Protein AF-A0AA36DSG0-F1 (afdb_monomer)

Foldseek 3Di:
DDKDWDFFWWKFWWKWKDAPNDIDTDTDIDTDDDQVVRVVVVVVVCCVRGPDIDMDTPDIDTDQARTEIEDPVDDAPDKDWDKDWDWDQDPVPRDTDTFIHIYIYRANDDVRSVVSVVVCLQVVFFAAPDFDDFDAPDPPGQWTFQWQRGKDKDAAFKDWGFRQDFDQDPAQKKKKKAADPCCVVAAFWFFDADSVRHTDPIDHFHKGWDIDIDHNPDGDTDIIMMNGNGHMGIHHGPDGGIIIHMDGHDDDDDDDDPDDDDDPVD

Mean predicted aligned error: 15.41 Å

Nearest PDB structures (foldseek):
  3lqw-assembly1_A  TM=8.925E-01  e=1.183E-07  Entamoeba histolytica HM-1:IMSS
  1slh-assembly2_C-2  TM=8.520E-01  e=2.100E-07  Mycobacterium tuberculosis
  3tp1-assembly1_A  TM=8.881E-01  e=1.527E-06  Mason-Pfizer monkey virus
  4v6u-assembly1_Bl  TM=7.047E-01  e=4.212E-01  Pyrococcus furiosus DSM 3638
  2jxt-assembly1_A  TM=6.566E-01  e=2.633E-01  Methanothermobacter thermautotrophicus str. Delta H

Radius of gyration: 28.26 Å; Cα contacts (8 Å, |Δi|>4): 558; chains: 1; bounding box: 77×40×90 Å

InterPro domains:
  IPR008181 Deoxyuridine triphosphate nucleotidohydrolase [PTHR11241] (129-266)
  IPR027848 Protein of unknown function DUF4494 [PF14902] (9-129)
  IPR029054 dUTPase-like [PF00692] (131-188)
  IPR029054 dUTPase-like [PF00692] (210-266)
  IPR033704 dUTPase, trimeric [cd07557] (144-243)
  IPR036157 dUTPase-like superfamily [G3DSA:2.70.40.10] (112-266)
  IPR036157 dUTPase-like superfamily [SSF51283] (125-266)

Sequence (266 aa):
MEMKAINRTWFEVKAKYVNGDQKITEVLCIDTETFGDAENKALEHIASYVDGTETYIVSVSRASYSEFVRDEEKNGNNFYKVTITIVTIDEKTEKEKQSKTAFLVEADDFDDARKITAEYMKSSMLDCEEAFIPQKATKGAVAYDLKVPRLTLVKTGRNIIPLDIAIELPDGYEFKIEPRSGFSSKGFEGHRLDGYGEPYPATRFDADVLVGKVDSDYRGNVGVIVKNNDIPFYVVAGERIAQGTIYKSEDSLLVEVSELSETERG

Organism: Cylicocyclus nassatus (NCBI:txid53992)

Structure (mmCIF, N/CA/C/O backbone):
data_AF-A0AA36DSG0-F1
#
_entry.id   AF-A0AA36DSG0-F1
#
loop_
_atom_site.group_PDB
_atom_site.id
_atom_site.type_symbol
_atom_site.label_atom_id
_atom_site.label_alt_id
_atom_site.label_comp_id
_atom_site.label_asym_id
_atom_site.label_entity_id
_atom_site.label_seq_id
_atom_site.pdbx_PDB_ins_code
_atom_site.Cartn_x
_atom_site.Cartn_y
_atom_site.Cartn_z
_atom_site.occupancy
_atom_site.B_iso_or_equiv
_atom_site.auth_seq_id
_atom_site.auth_comp_id
_atom_site.auth_asym_id
_atom_site.auth_atom_id
_atom_site.pdbx_PDB_model_num
ATOM 1 N N . MET A 1 1 ? 12.723 -16.491 -11.973 1.00 49.25 1 MET A N 1
ATOM 2 C CA . MET A 1 1 ? 13.125 -15.665 -13.121 1.00 49.25 1 MET A CA 1
ATOM 3 C C . MET A 1 1 ? 13.718 -14.383 -12.570 1.00 49.25 1 MET A C 1
ATOM 5 O O . MET A 1 1 ? 12.988 -13.511 -12.113 1.00 49.25 1 MET A O 1
ATOM 9 N N . GLU A 1 2 ? 15.041 -14.337 -12.473 1.00 40.88 2 GLU A N 1
ATOM 10 C CA . GLU A 1 2 ? 15.773 -13.190 -11.935 1.00 40.88 2 GLU A CA 1
ATOM 11 C C . GLU A 1 2 ? 16.022 -12.199 -13.080 1.00 40.88 2 GLU A C 1
ATOM 13 O O . GLU A 1 2 ? 16.666 -12.532 -14.073 1.00 40.88 2 GLU A O 1
ATOM 18 N N . MET A 1 3 ? 15.440 -11.002 -12.987 1.00 56.12 3 MET A N 1
ATOM 19 C CA . MET A 1 3 ? 15.515 -9.983 -14.037 1.00 56.12 3 MET A CA 1
ATOM 20 C C . MET A 1 3 ? 16.352 -8.808 -13.550 1.00 56.12 3 MET A C 1
ATOM 22 O O . MET A 1 3 ? 16.154 -8.319 -12.438 1.00 56.12 3 MET A O 1
ATOM 26 N N . LYS A 1 4 ? 17.282 -8.328 -14.380 1.00 48.50 4 LYS A N 1
ATOM 27 C CA . LYS A 1 4 ? 18.221 -7.274 -13.984 1.00 48.50 4 LYS A CA 1
ATOM 28 C C . LYS A 1 4 ? 18.198 -6.102 -14.953 1.00 48.50 4 LYS A C 1
ATOM 30 O O . LYS A 1 4 ? 18.486 -6.268 -16.134 1.00 48.50 4 LYS A O 1
ATOM 35 N N . ALA A 1 5 ? 17.928 -4.916 -14.417 1.00 48.81 5 ALA A N 1
ATOM 36 C CA . ALA A 1 5 ? 18.105 -3.653 -15.115 1.00 48.81 5 ALA A CA 1
ATOM 37 C C . ALA A 1 5 ? 19.595 -3.301 -15.161 1.00 48.81 5 ALA A C 1
ATOM 39 O O . ALA A 1 5 ? 20.259 -3.265 -14.119 1.00 48.81 5 ALA A O 1
ATOM 40 N N . ILE A 1 6 ? 20.139 -3.025 -16.346 1.00 54.81 6 ILE A N 1
ATOM 41 C CA . ILE A 1 6 ? 21.506 -2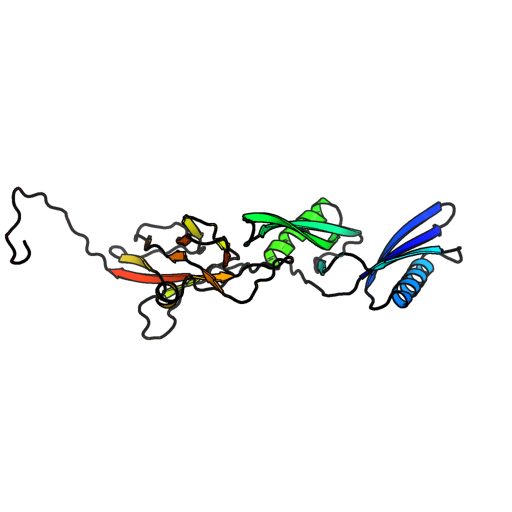.508 -16.464 1.00 54.81 6 ILE A CA 1
ATOM 42 C C . ILE A 1 6 ? 21.475 -1.137 -17.136 1.00 54.81 6 ILE A C 1
ATOM 44 O O . ILE A 1 6 ? 21.169 -1.024 -18.323 1.00 54.81 6 ILE A O 1
ATOM 48 N N . ASN A 1 7 ? 21.846 -0.103 -16.375 1.00 53.78 7 ASN A N 1
ATOM 49 C CA . ASN A 1 7 ? 22.041 1.249 -16.893 1.00 53.78 7 ASN A CA 1
ATOM 50 C C . ASN A 1 7 ? 23.273 1.276 -17.798 1.00 53.78 7 ASN A C 1
ATOM 52 O O . ASN A 1 7 ? 24.407 1.185 -17.328 1.00 53.78 7 ASN A O 1
ATOM 56 N N . ARG A 1 8 ? 23.037 1.384 -19.104 1.00 64.88 8 ARG A N 1
ATOM 57 C CA . ARG A 1 8 ? 24.056 1.353 -20.158 1.00 64.88 8 ARG A CA 1
ATOM 58 C C . ARG A 1 8 ? 23.746 2.403 -21.212 1.00 64.88 8 ARG A C 1
ATOM 60 O O . ARG A 1 8 ? 22.590 2.776 -21.408 1.00 64.88 8 ARG A O 1
ATOM 67 N N . THR A 1 9 ? 24.782 2.900 -21.882 1.00 67.81 9 THR A N 1
ATOM 68 C CA . THR A 1 9 ? 24.591 3.766 -23.046 1.00 67.81 9 THR A CA 1
ATOM 69 C C . THR A 1 9 ? 24.614 2.894 -24.286 1.00 67.81 9 THR A C 1
ATOM 71 O O . THR A 1 9 ? 25.588 2.209 -24.568 1.00 67.81 9 THR A O 1
ATOM 74 N N . TRP A 1 10 ? 23.519 2.927 -25.028 1.00 77.19 10 TRP A N 1
ATOM 75 C CA . TRP A 1 10 ? 23.359 2.095 -26.204 1.00 77.19 10 TRP A CA 1
ATOM 76 C C . TRP A 1 10 ? 23.336 2.936 -27.471 1.00 77.19 10 TRP A C 1
ATOM 78 O O . TRP A 1 10 ? 22.841 4.068 -27.489 1.00 77.19 10 TRP A O 1
ATOM 88 N N . PHE A 1 11 ? 23.853 2.357 -28.546 1.00 81.06 11 PHE A N 1
ATOM 89 C CA . PHE A 1 11 ? 23.851 2.931 -29.880 1.00 81.06 11 PHE A CA 1
ATOM 90 C C . PHE A 1 11 ? 23.188 1.964 -30.854 1.00 81.06 11 PHE A C 1
ATOM 92 O O . PHE A 1 11 ? 23.499 0.776 -30.878 1.00 81.06 11 PHE A O 1
ATOM 99 N N . GLU A 1 12 ? 22.279 2.491 -31.667 1.00 83.44 12 GLU A N 1
ATOM 100 C CA . GLU A 1 12 ? 21.726 1.797 -32.825 1.00 83.44 12 GLU A CA 1
ATOM 101 C C . GLU A 1 12 ? 22.627 2.124 -34.025 1.00 83.44 12 GLU A C 1
ATOM 103 O O . GLU A 1 12 ? 22.671 3.268 -34.495 1.00 83.44 12 GLU A O 1
ATOM 108 N N . VAL A 1 13 ? 23.376 1.127 -34.498 1.00 85.38 13 VAL A N 1
ATOM 109 C CA . VAL A 1 13 ? 24.259 1.232 -35.663 1.00 85.38 13 VAL A CA 1
ATOM 110 C C . VAL A 1 13 ? 23.608 0.520 -36.835 1.00 85.38 13 VAL A C 1
ATOM 112 O O . VAL A 1 13 ? 23.488 -0.703 -36.857 1.00 85.38 13 VAL A O 1
ATOM 115 N N . LYS A 1 14 ? 23.178 1.290 -37.832 1.00 88.06 14 LYS A N 1
ATOM 116 C CA . LYS A 1 14 ? 22.610 0.742 -39.060 1.00 88.06 14 LYS A CA 1
ATOM 117 C C . LYS A 1 14 ? 23.725 0.489 -40.058 1.00 88.06 14 LYS A C 1
ATOM 119 O O . LYS A 1 14 ? 24.336 1.443 -40.539 1.00 88.06 14 LYS A O 1
ATOM 124 N N . ALA A 1 15 ? 23.940 -0.767 -40.414 1.00 87.38 15 ALA A N 1
ATOM 125 C CA . ALA A 1 15 ? 24.957 -1.175 -41.368 1.00 87.38 15 ALA A CA 1
ATOM 126 C C . ALA A 1 15 ? 24.329 -1.794 -42.619 1.00 87.38 15 ALA A C 1
ATOM 128 O O . ALA A 1 15 ? 23.242 -2.380 -42.588 1.00 87.38 15 ALA A O 1
ATOM 129 N N . LYS A 1 16 ? 25.023 -1.639 -43.744 1.00 86.88 16 LYS A N 1
ATOM 130 C CA . LYS A 1 16 ? 24.738 -2.333 -44.995 1.00 86.88 16 LYS A CA 1
ATOM 131 C C . LYS A 1 16 ? 25.980 -3.077 -45.433 1.00 86.88 16 LYS A C 1
ATOM 133 O O . LYS A 1 16 ? 27.034 -2.465 -45.566 1.00 86.88 16 LYS A O 1
ATOM 138 N N . TYR A 1 17 ? 25.829 -4.363 -45.695 1.00 85.50 17 TYR A N 1
ATOM 139 C CA . TYR A 1 17 ? 26.907 -5.212 -46.179 1.00 85.50 17 TYR A CA 1
ATOM 140 C C . TYR A 1 17 ? 26.358 -6.243 -47.161 1.00 85.50 17 TYR A C 1
ATOM 142 O O . TYR A 1 17 ? 25.141 -6.414 -47.317 1.00 85.50 17 TYR A O 1
ATOM 150 N N . VAL A 1 18 ? 27.273 -6.897 -47.865 1.00 81.94 18 VAL A N 1
ATOM 151 C CA . VAL A 1 18 ? 26.956 -7.964 -48.810 1.00 81.94 18 VAL A CA 1
ATOM 152 C C . VAL A 1 18 ? 27.419 -9.277 -48.200 1.00 81.94 18 VAL A C 1
ATOM 154 O O . VAL A 1 18 ? 28.581 -9.399 -47.822 1.00 81.94 18 VAL A O 1
ATOM 157 N N . ASN A 1 19 ? 26.515 -10.247 -48.097 1.00 78.81 19 ASN A N 1
ATOM 158 C CA . ASN A 1 19 ? 26.852 -11.609 -47.699 1.00 78.81 19 ASN A CA 1
ATOM 159 C C . ASN A 1 19 ? 26.437 -12.557 -48.831 1.00 78.81 19 ASN A C 1
ATOM 161 O O . ASN A 1 19 ? 25.247 -12.712 -49.119 1.00 78.81 19 ASN A O 1
ATOM 165 N N . GLY A 1 20 ? 27.421 -13.110 -49.545 1.00 78.50 20 GLY A N 1
ATOM 166 C CA . GLY A 1 20 ? 27.188 -13.790 -50.823 1.00 78.50 20 GLY A CA 1
ATOM 167 C C . GLY A 1 20 ? 26.583 -12.841 -51.867 1.00 78.50 20 GLY A C 1
ATOM 168 O O . GLY A 1 20 ? 27.146 -11.788 -52.143 1.00 78.50 20 GLY A O 1
ATOM 169 N N . ASP A 1 21 ? 25.415 -13.189 -52.418 1.00 77.25 21 ASP A N 1
ATOM 170 C CA . ASP A 1 21 ? 24.689 -12.367 -53.406 1.00 77.25 21 ASP A CA 1
ATOM 171 C C . ASP A 1 21 ? 23.620 -11.446 -52.780 1.00 77.25 21 ASP A C 1
ATOM 173 O O . ASP A 1 21 ? 22.906 -10.726 -53.487 1.00 77.25 21 ASP A O 1
ATOM 177 N N . GLN A 1 22 ? 23.462 -11.463 -51.452 1.00 78.31 22 GLN A N 1
ATOM 178 C CA . GLN A 1 22 ? 22.399 -10.730 -50.763 1.00 78.31 22 GLN A CA 1
ATOM 179 C C . GLN A 1 22 ? 22.907 -9.419 -50.157 1.00 78.31 22 GLN A C 1
ATOM 181 O O . GLN A 1 22 ? 23.892 -9.387 -49.421 1.00 78.31 22 GLN A O 1
ATOM 186 N N . LYS A 1 23 ? 22.187 -8.323 -50.433 1.00 82.62 23 LYS A N 1
ATOM 187 C CA . LYS A 1 23 ? 22.379 -7.029 -49.762 1.00 82.62 23 LYS A CA 1
ATOM 188 C C . LYS A 1 23 ? 21.577 -7.014 -48.469 1.00 82.62 23 LYS A C 1
ATOM 190 O O . LYS A 1 23 ? 20.348 -6.972 -48.514 1.00 82.62 23 LYS A O 1
ATOM 195 N N . ILE A 1 24 ? 22.269 -7.000 -47.340 1.00 84.19 24 ILE A N 1
ATOM 196 C CA . ILE A 1 24 ? 21.654 -7.019 -46.015 1.00 84.19 24 ILE A CA 1
ATOM 197 C C . ILE A 1 24 ? 21.672 -5.601 -45.444 1.00 84.19 24 ILE A C 1
ATOM 199 O O . ILE A 1 24 ? 22.621 -4.840 -45.632 1.00 84.19 24 ILE A O 1
ATOM 203 N N . THR A 1 25 ? 20.572 -5.206 -44.803 1.00 84.56 25 THR A N 1
ATOM 204 C CA . THR A 1 25 ? 20.505 -3.998 -43.975 1.00 84.56 25 THR A CA 1
ATOM 205 C C . THR A 1 25 ? 20.149 -4.433 -42.570 1.00 84.56 25 THR A C 1
ATOM 207 O O . THR A 1 25 ? 19.056 -4.948 -42.354 1.00 84.56 25 THR A O 1
ATOM 210 N N . GLU A 1 26 ? 21.055 -4.194 -41.636 1.00 82.31 26 GLU A N 1
ATOM 211 C CA . GLU A 1 26 ? 20.935 -4.636 -40.252 1.00 82.31 26 GLU A CA 1
ATOM 212 C C . GLU A 1 26 ? 21.080 -3.443 -39.309 1.00 82.31 26 GLU A C 1
ATOM 214 O O . GLU A 1 26 ? 21.743 -2.453 -39.633 1.00 82.31 26 GLU A O 1
ATOM 219 N N . VAL A 1 27 ? 20.413 -3.512 -38.160 1.00 82.19 27 VAL A N 1
ATOM 220 C CA . VAL A 1 27 ? 20.559 -2.538 -37.078 1.00 82.19 27 VAL A CA 1
ATOM 221 C C . VAL A 1 27 ? 21.125 -3.275 -35.877 1.00 82.19 27 VAL A C 1
ATOM 223 O O . VAL A 1 27 ? 20.442 -4.097 -35.276 1.00 82.19 27 VAL A O 1
ATOM 226 N N . LEU A 1 28 ? 22.372 -2.966 -35.541 1.00 79.38 28 LEU A N 1
ATOM 227 C CA . LEU A 1 28 ? 23.076 -3.526 -34.398 1.00 79.38 28 LEU A CA 1
ATOM 228 C C . LEU A 1 28 ? 22.848 -2.626 -33.183 1.00 79.38 28 LEU A C 1
ATOM 230 O O . LEU A 1 28 ? 22.986 -1.405 -33.276 1.00 79.38 28 LEU A O 1
ATOM 234 N N . CYS A 1 29 ? 22.513 -3.226 -32.044 1.00 75.12 29 CYS A N 1
ATOM 235 C CA . CYS A 1 29 ? 22.437 -2.530 -30.761 1.00 75.12 29 CYS A CA 1
ATOM 236 C C . CYS A 1 29 ? 23.750 -2.750 -30.006 1.00 75.12 29 CYS A C 1
ATOM 238 O O . CYS A 1 29 ? 24.059 -3.872 -29.614 1.00 75.12 29 CYS A O 1
ATOM 240 N N . ILE A 1 30 ? 24.537 -1.688 -29.829 1.00 79.00 30 ILE A N 1
ATOM 241 C CA . ILE A 1 30 ? 25.889 -1.766 -29.266 1.00 79.00 30 ILE A CA 1
ATOM 242 C C . ILE A 1 30 ? 25.965 -0.959 -27.978 1.00 79.00 30 ILE A C 1
ATOM 244 O O . ILE A 1 30 ? 25.682 0.238 -27.964 1.00 79.00 30 ILE A O 1
ATOM 248 N N . ASP A 1 31 ? 26.389 -1.626 -26.909 1.00 78.06 31 ASP A N 1
ATOM 249 C CA . ASP A 1 31 ? 26.688 -1.009 -25.621 1.00 78.06 31 ASP A CA 1
ATOM 250 C C . ASP A 1 31 ? 28.098 -0.403 -25.627 1.00 78.06 31 ASP A C 1
ATOM 252 O O . ASP A 1 31 ? 29.117 -1.100 -25.774 1.00 78.06 31 ASP A O 1
ATOM 256 N N . THR A 1 32 ? 28.155 0.923 -25.530 1.00 77.25 32 THR A N 1
ATOM 257 C CA . THR A 1 32 ? 29.401 1.688 -25.472 1.00 77.25 32 THR A CA 1
ATOM 258 C C . THR A 1 32 ? 29.152 3.128 -25.021 1.00 77.25 32 THR A C 1
ATOM 260 O O . THR A 1 32 ? 28.021 3.599 -24.965 1.00 77.25 32 THR A O 1
ATOM 263 N N . GLU A 1 33 ? 30.214 3.869 -24.724 1.00 76.69 33 GLU A N 1
ATOM 264 C CA . GLU A 1 33 ? 30.114 5.249 -24.243 1.00 76.69 33 GLU A CA 1
ATOM 265 C C . GLU A 1 33 ? 30.147 6.288 -25.376 1.00 76.69 33 GLU A C 1
ATOM 267 O O . GLU A 1 33 ? 29.579 7.374 -25.234 1.00 76.69 33 GLU A O 1
ATOM 272 N N . THR A 1 34 ? 30.773 5.969 -26.517 1.00 80.06 34 THR A N 1
ATOM 273 C CA . THR A 1 34 ? 31.009 6.930 -27.606 1.00 80.06 34 THR A CA 1
ATOM 274 C C . THR A 1 34 ? 30.537 6.433 -28.976 1.00 80.06 34 THR A C 1
ATOM 276 O O . THR A 1 34 ? 30.514 5.236 -29.258 1.00 80.06 34 THR A O 1
ATOM 279 N N . PHE A 1 35 ? 30.198 7.376 -29.864 1.00 79.50 35 PHE A N 1
ATOM 280 C CA . PHE A 1 35 ? 29.798 7.083 -31.247 1.00 79.50 35 PHE A CA 1
ATOM 281 C C . PHE A 1 35 ? 30.901 6.369 -32.044 1.00 79.50 35 PHE A C 1
ATOM 283 O O . PHE A 1 35 ? 30.597 5.463 -32.813 1.00 79.50 35 PHE A O 1
ATOM 290 N N . GLY A 1 36 ? 32.168 6.757 -31.850 1.00 83.31 36 GLY A N 1
ATOM 291 C CA . GLY A 1 36 ? 33.299 6.155 -32.564 1.00 83.31 36 GLY A CA 1
ATOM 292 C C . GLY A 1 36 ? 33.535 4.702 -32.154 1.00 83.31 36 GLY A C 1
ATOM 293 O O . GLY A 1 36 ? 33.746 3.843 -33.004 1.00 83.31 36 GLY A O 1
ATOM 294 N N . ASP A 1 37 ? 33.409 4.400 -30.860 1.00 85.62 37 ASP A N 1
ATOM 295 C CA . ASP A 1 37 ? 33.509 3.021 -30.376 1.00 85.62 37 ASP A CA 1
ATOM 296 C C . ASP A 1 37 ? 32.336 2.162 -30.862 1.00 85.62 37 ASP A C 1
ATOM 298 O O . ASP A 1 37 ? 32.510 0.971 -31.113 1.00 85.62 37 ASP A O 1
ATOM 302 N N . ALA A 1 38 ? 31.145 2.754 -31.010 1.00 83.75 38 ALA A N 1
ATOM 303 C CA . ALA A 1 38 ? 29.971 2.050 -31.523 1.00 83.75 38 ALA A CA 1
ATOM 304 C C . ALA A 1 38 ? 30.192 1.631 -32.978 1.00 83.75 38 ALA A C 1
ATOM 306 O O . ALA A 1 38 ? 29.912 0.494 -33.350 1.00 83.75 38 ALA A O 1
ATOM 307 N N . GLU A 1 39 ? 30.733 2.543 -33.784 1.00 85.38 39 GLU A N 1
ATOM 308 C CA . GLU A 1 39 ? 31.058 2.293 -35.184 1.00 85.38 39 GLU A CA 1
ATOM 309 C C . GLU A 1 39 ? 32.120 1.196 -35.334 1.00 85.38 39 GLU A C 1
ATOM 311 O O . GLU A 1 39 ? 31.906 0.229 -36.065 1.00 85.38 39 GLU A O 1
ATOM 316 N N . ASN A 1 40 ? 33.221 1.293 -34.582 1.00 84.94 40 ASN A N 1
ATOM 317 C CA . ASN A 1 40 ? 34.304 0.310 -34.630 1.00 84.94 40 ASN A CA 1
ATOM 318 C C . ASN A 1 40 ? 33.831 -1.087 -34.211 1.00 84.94 40 ASN A C 1
ATOM 320 O O . ASN A 1 40 ? 34.061 -2.055 -34.933 1.00 84.94 40 ASN A O 1
ATOM 324 N N . LYS A 1 41 ? 33.099 -1.194 -33.094 1.00 85.62 41 LYS A N 1
ATOM 325 C CA . LYS A 1 41 ? 32.545 -2.477 -32.634 1.00 85.62 41 LYS A CA 1
ATOM 326 C C . LYS A 1 41 ? 31.555 -3.074 -33.635 1.00 85.62 41 LYS A C 1
ATOM 328 O O . LYS A 1 41 ? 31.515 -4.291 -33.787 1.00 85.62 41 LYS A O 1
ATOM 333 N N . ALA A 1 42 ? 30.762 -2.246 -34.322 1.00 84.69 42 ALA A N 1
ATOM 334 C CA . ALA A 1 42 ? 29.845 -2.723 -35.357 1.00 84.69 42 ALA A CA 1
ATOM 335 C C . ALA A 1 42 ? 30.608 -3.345 -36.528 1.00 84.69 42 ALA A C 1
ATOM 337 O O . ALA A 1 42 ? 30.255 -4.426 -36.993 1.00 84.69 42 ALA A O 1
ATOM 338 N N . LEU A 1 43 ? 31.665 -2.670 -36.983 1.00 84.50 43 LEU A N 1
ATOM 339 C CA . LEU A 1 43 ? 32.512 -3.149 -38.069 1.00 84.50 43 LEU A CA 1
ATOM 340 C C . LEU A 1 43 ? 33.236 -4.444 -37.690 1.00 84.50 43 LEU A C 1
ATOM 342 O O . LEU A 1 43 ? 33.222 -5.386 -38.476 1.00 84.50 43 LEU A O 1
ATOM 346 N N . GLU A 1 44 ? 33.807 -4.523 -36.484 1.00 85.19 44 GLU A N 1
ATOM 347 C CA . GLU A 1 44 ? 34.444 -5.742 -35.966 1.00 85.19 44 GLU A CA 1
ATOM 348 C C . GLU A 1 44 ? 33.455 -6.911 -35.876 1.00 85.19 44 GLU A C 1
ATOM 350 O O . GLU A 1 44 ? 33.778 -8.033 -36.268 1.00 85.19 44 GLU A O 1
ATOM 355 N N . HIS A 1 45 ? 32.235 -6.649 -35.401 1.00 84.75 45 HIS A N 1
ATOM 356 C CA . HIS A 1 45 ? 31.196 -7.666 -35.300 1.00 84.75 45 HIS A CA 1
ATOM 357 C C . HIS A 1 45 ? 30.794 -8.198 -36.680 1.00 84.75 45 HIS A C 1
ATOM 359 O O . HIS A 1 45 ? 30.796 -9.410 -36.874 1.00 84.75 45 HIS A O 1
ATOM 365 N N . ILE A 1 46 ? 30.531 -7.324 -37.656 1.00 83.75 46 ILE A N 1
ATOM 366 C CA . ILE A 1 46 ? 30.175 -7.734 -39.027 1.00 83.75 46 ILE A CA 1
ATOM 367 C C . ILE A 1 46 ? 31.335 -8.489 -39.687 1.00 83.75 46 ILE A C 1
ATOM 369 O O . ILE A 1 46 ? 31.126 -9.537 -40.294 1.00 83.75 46 ILE A O 1
ATOM 373 N N . ALA A 1 47 ? 32.572 -8.018 -39.506 1.00 82.75 47 ALA A N 1
ATOM 374 C CA . ALA A 1 47 ? 33.765 -8.673 -40.041 1.00 82.75 47 ALA A CA 1
ATOM 375 C C . ALA A 1 47 ? 33.979 -10.095 -39.490 1.00 82.75 47 ALA A C 1
ATOM 377 O O . ALA A 1 47 ? 34.669 -10.891 -40.119 1.00 82.75 47 ALA A O 1
ATOM 378 N N . SER A 1 48 ? 33.385 -10.442 -38.341 1.00 82.31 48 SER A N 1
ATOM 379 C CA . SER A 1 48 ? 33.507 -11.787 -37.762 1.00 82.31 48 SER A CA 1
ATOM 380 C C . SER A 1 48 ? 32.735 -12.873 -38.522 1.00 82.31 48 SER A C 1
ATOM 382 O O . SER A 1 48 ? 33.061 -14.052 -38.386 1.00 82.31 48 SER A O 1
ATOM 384 N N . TYR A 1 49 ? 31.731 -12.498 -39.321 1.00 80.31 49 TYR A N 1
ATOM 385 C CA . TYR A 1 49 ? 30.906 -13.438 -40.092 1.00 80.31 49 TYR A CA 1
ATOM 386 C C . TYR A 1 49 ? 30.717 -13.037 -41.562 1.00 80.31 49 TYR A C 1
ATOM 388 O O . TYR A 1 49 ? 30.036 -13.744 -42.308 1.00 80.31 49 TYR A O 1
ATOM 396 N N . VAL A 1 50 ? 31.324 -11.928 -41.995 1.00 79.75 50 VAL A N 1
ATOM 397 C CA . VAL A 1 50 ? 31.337 -11.468 -43.386 1.00 79.75 50 VAL A CA 1
ATOM 398 C C . VAL A 1 50 ? 32.783 -11.295 -43.849 1.00 79.75 50 VAL A C 1
ATOM 400 O O . VAL A 1 50 ? 33.454 -10.327 -43.494 1.00 79.75 50 VAL A O 1
ATOM 403 N N . ASP A 1 51 ? 33.262 -12.221 -44.679 1.00 71.69 51 ASP A N 1
ATOM 404 C CA . ASP A 1 51 ? 34.615 -12.162 -45.235 1.00 71.69 51 ASP A CA 1
ATOM 405 C C . ASP A 1 51 ? 34.714 -11.122 -46.363 1.00 71.69 51 ASP A C 1
ATOM 407 O O . ASP A 1 51 ? 34.154 -11.293 -47.447 1.00 71.69 51 ASP A O 1
ATOM 411 N N . GLY A 1 52 ? 35.493 -10.062 -46.131 1.00 62.19 52 GLY A N 1
ATOM 412 C CA . GLY A 1 52 ? 36.086 -9.248 -47.198 1.00 62.19 52 GLY A CA 1
ATOM 413 C C . GLY A 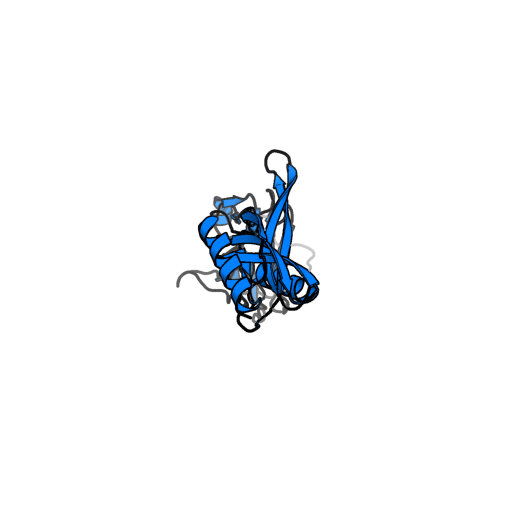1 52 ? 35.123 -8.465 -48.102 1.00 62.19 52 GLY A C 1
ATOM 414 O O . GLY A 1 52 ? 35.507 -8.142 -49.227 1.00 62.19 52 GLY A O 1
ATOM 415 N N . THR A 1 53 ? 33.903 -8.144 -47.656 1.00 63.66 53 THR A N 1
ATOM 416 C CA . THR A 1 53 ? 32.938 -7.352 -48.441 1.00 63.66 53 THR A CA 1
ATOM 417 C C . THR A 1 53 ? 32.841 -5.900 -47.978 1.00 63.66 53 THR A C 1
ATOM 419 O O . THR A 1 53 ? 33.161 -5.551 -46.840 1.00 63.66 53 THR A O 1
ATOM 422 N N . GLU A 1 54 ? 32.408 -5.022 -48.888 1.00 70.31 54 GLU A N 1
ATOM 423 C CA . GLU A 1 54 ? 32.211 -3.606 -48.590 1.00 70.31 54 GLU A CA 1
ATOM 424 C C . GLU A 1 54 ? 31.077 -3.436 -47.567 1.00 70.31 54 GLU A C 1
ATOM 426 O O . GLU A 1 54 ? 29.889 -3.567 -47.879 1.00 70.31 54 GLU A O 1
ATOM 431 N N . THR A 1 55 ? 31.464 -3.157 -46.324 1.00 78.69 55 THR A N 1
ATOM 432 C CA . THR A 1 55 ? 30.550 -2.813 -45.236 1.00 78.69 55 THR A CA 1
ATOM 433 C C . THR A 1 55 ? 30.481 -1.302 -45.104 1.00 78.69 55 THR A C 1
ATOM 435 O O . THR A 1 55 ? 31.499 -0.623 -44.987 1.00 78.69 55 THR A O 1
ATOM 438 N N . TYR A 1 56 ? 29.263 -0.773 -45.098 1.00 82.81 56 TYR A N 1
ATOM 439 C CA . TYR A 1 56 ? 29.001 0.650 -44.958 1.00 82.81 56 TYR A CA 1
ATOM 440 C C . TYR A 1 56 ? 28.121 0.903 -43.746 1.00 82.81 56 TYR A C 1
ATOM 442 O O . TYR A 1 56 ? 26.998 0.395 -43.654 1.00 82.81 56 TYR A O 1
ATOM 450 N N . ILE A 1 57 ? 28.599 1.756 -42.848 1.00 84.31 57 ILE A N 1
ATOM 451 C CA . ILE A 1 57 ? 27.785 2.292 -41.766 1.00 84.31 57 ILE A CA 1
ATOM 452 C C . ILE A 1 57 ? 26.911 3.403 -42.345 1.00 84.31 57 ILE A C 1
ATOM 454 O O . ILE A 1 57 ? 27.389 4.390 -42.898 1.00 84.31 57 ILE A O 1
ATOM 458 N N . VAL A 1 58 ? 25.598 3.206 -42.275 1.00 86.81 58 VAL A N 1
ATOM 459 C CA . VAL A 1 58 ? 24.593 4.134 -42.809 1.00 86.81 58 VAL A CA 1
ATOM 460 C C . VAL A 1 58 ? 24.276 5.220 -41.792 1.00 86.81 58 VAL A C 1
ATOM 462 O O . VAL A 1 58 ? 24.079 6.376 -42.157 1.00 86.81 58 VAL A O 1
ATOM 465 N N . SER A 1 59 ? 24.175 4.842 -40.521 1.00 84.62 59 SER A N 1
ATOM 466 C CA . SER A 1 59 ? 23.902 5.778 -39.438 1.00 84.62 59 SER A CA 1
ATOM 467 C C . SER A 1 59 ? 24.304 5.188 -38.099 1.00 84.62 59 SER A C 1
ATOM 469 O O . SER A 1 59 ? 24.068 4.007 -37.849 1.00 84.62 59 SER A O 1
ATOM 471 N N . VAL A 1 60 ? 24.803 6.049 -37.218 1.00 85.38 60 VAL A N 1
ATOM 472 C CA . VAL A 1 60 ? 24.968 5.765 -35.794 1.00 85.38 60 VAL A CA 1
ATOM 473 C C . VAL A 1 60 ? 24.084 6.742 -35.034 1.00 85.38 60 VAL A C 1
ATOM 475 O O . VAL A 1 60 ? 24.231 7.957 -35.170 1.00 85.38 60 VAL A O 1
ATOM 478 N N . SER A 1 61 ? 23.155 6.225 -34.241 1.00 81.50 61 SER A N 1
ATOM 479 C CA . SER A 1 61 ? 22.299 7.040 -33.380 1.00 81.50 61 SER A CA 1
ATOM 480 C C . SER A 1 61 ? 22.352 6.533 -31.954 1.00 81.50 61 SER A C 1
ATOM 482 O O . SER A 1 61 ? 22.362 5.326 -31.722 1.00 81.50 61 SER A O 1
ATOM 484 N N . ARG A 1 62 ? 22.344 7.454 -30.986 1.00 79.00 62 ARG A N 1
ATOM 485 C CA . ARG A 1 62 ? 22.144 7.075 -29.588 1.00 79.00 62 ARG A CA 1
ATOM 486 C C . ARG A 1 62 ? 20.759 6.455 -29.460 1.00 79.00 62 ARG A C 1
ATOM 488 O O . ARG A 1 62 ? 19.771 7.048 -29.897 1.00 79.00 62 ARG A O 1
ATOM 495 N N . ALA A 1 63 ? 20.710 5.260 -28.902 1.00 75.88 63 ALA A N 1
ATOM 496 C CA . ALA A 1 63 ? 19.469 4.551 -28.717 1.00 75.88 63 ALA A CA 1
ATOM 497 C C . ALA A 1 63 ? 18.562 5.298 -27.734 1.00 75.88 63 ALA A C 1
ATOM 499 O O . ALA A 1 63 ? 19.024 5.948 -26.795 1.00 75.88 63 ALA A O 1
ATOM 500 N N . SER A 1 64 ? 17.253 5.213 -27.963 1.00 67.94 64 SER A N 1
ATOM 501 C CA . SER A 1 64 ? 16.259 5.921 -27.152 1.00 67.94 64 SER A CA 1
ATOM 502 C C . SER A 1 64 ? 15.741 5.100 -25.968 1.00 67.94 64 SER A C 1
ATOM 504 O O . SER A 1 64 ? 14.744 5.498 -25.369 1.00 67.94 64 SER A O 1
ATOM 506 N N . TYR A 1 65 ? 16.321 3.927 -25.707 1.00 75.06 65 TYR A N 1
ATOM 507 C CA . TYR A 1 65 ? 15.939 3.072 -24.589 1.00 75.06 65 TYR A CA 1
ATOM 508 C C . TYR A 1 65 ? 16.845 3.326 -23.382 1.00 75.06 65 TYR A C 1
ATOM 510 O O . TYR A 1 65 ? 18.057 3.477 -23.530 1.00 75.06 65 TYR A O 1
ATOM 518 N N . SER A 1 66 ? 16.231 3.434 -22.203 1.00 57.59 66 SER A N 1
ATOM 519 C CA . SER A 1 66 ? 16.907 3.781 -20.947 1.00 57.59 66 SER A CA 1
ATOM 520 C C . SER A 1 66 ? 17.522 2.568 -20.256 1.00 57.59 66 SER A C 1
ATOM 522 O O . SER A 1 66 ? 18.528 2.706 -19.568 1.00 57.59 66 SER A O 1
ATOM 524 N N . GLU A 1 67 ? 16.941 1.386 -20.464 1.00 67.31 67 GLU A N 1
ATOM 525 C CA . GLU A 1 67 ? 17.305 0.161 -19.757 1.00 67.31 67 GLU A CA 1
ATOM 526 C C . GLU A 1 67 ? 17.264 -1.055 -20.684 1.00 67.31 67 GLU A C 1
ATOM 528 O O . GLU A 1 67 ? 16.471 -1.127 -21.631 1.00 67.31 67 GLU A O 1
ATOM 533 N N . PHE A 1 68 ? 18.139 -2.012 -20.379 1.00 74.88 68 PHE A N 1
ATOM 534 C CA . PHE A 1 68 ? 18.178 -3.329 -20.995 1.00 74.88 68 PHE A CA 1
ATOM 535 C C . PHE A 1 68 ? 17.592 -4.362 -20.033 1.00 74.88 68 PHE A C 1
ATOM 537 O O . PHE A 1 68 ? 18.015 -4.436 -18.878 1.00 74.88 68 PHE A O 1
ATOM 544 N N . VAL A 1 69 ? 16.628 -5.135 -20.528 1.00 74.25 69 VAL A N 1
ATOM 545 C CA . VAL A 1 69 ? 15.883 -6.153 -19.792 1.00 74.25 69 VAL A CA 1
ATOM 546 C C . VAL A 1 69 ? 16.165 -7.504 -20.435 1.00 74.25 69 VAL A C 1
ATOM 548 O O . VAL A 1 69 ? 15.912 -7.696 -21.624 1.00 74.25 69 VAL A O 1
ATOM 551 N N . ARG A 1 70 ? 16.658 -8.447 -19.636 1.00 76.25 70 ARG A N 1
ATOM 552 C CA . ARG A 1 70 ? 16.851 -9.837 -20.050 1.00 76.25 70 ARG A CA 1
ATOM 553 C C . ARG A 1 70 ? 16.415 -10.795 -18.953 1.00 76.25 70 ARG A C 1
ATOM 555 O O . ARG A 1 70 ? 16.414 -10.436 -17.773 1.00 76.25 70 ARG A O 1
ATOM 562 N N . ASP A 1 71 ? 16.098 -12.007 -19.368 1.00 72.75 71 ASP A N 1
ATOM 563 C CA . ASP A 1 71 ? 15.968 -13.169 -18.498 1.00 72.75 71 ASP A CA 1
ATOM 564 C C . ASP A 1 71 ? 17.342 -13.851 -18.402 1.00 72.75 71 ASP A C 1
ATOM 566 O O . ASP A 1 71 ? 17.903 -14.217 -19.428 1.00 72.75 71 ASP A O 1
ATOM 570 N N . GLU A 1 72 ? 17.930 -13.995 -17.210 1.00 67.56 72 GLU A N 1
ATOM 571 C CA . GLU A 1 72 ? 19.258 -14.625 -17.082 1.00 67.56 72 GLU A CA 1
ATOM 572 C C . GLU A 1 72 ? 19.246 -16.142 -17.327 1.00 67.56 72 GLU A C 1
ATOM 574 O O . GLU A 1 72 ? 20.300 -16.737 -17.556 1.00 67.56 72 GLU A O 1
ATOM 579 N N . GLU A 1 73 ? 18.070 -16.773 -17.301 1.00 63.56 73 GLU A N 1
ATOM 580 C CA . GLU A 1 73 ? 17.913 -18.213 -17.526 1.00 63.56 73 GLU A CA 1
ATOM 581 C C . GLU A 1 73 ? 17.706 -18.561 -19.010 1.00 63.56 73 GLU A C 1
ATOM 583 O O . GLU A 1 73 ? 17.766 -19.736 -19.388 1.00 63.56 73 GLU A O 1
ATOM 588 N N . LYS A 1 74 ? 17.501 -17.552 -19.866 1.00 63.47 74 LYS A N 1
ATOM 589 C CA . LYS A 1 74 ? 17.304 -17.708 -21.309 1.00 63.47 74 LYS A CA 1
ATOM 590 C C . LYS A 1 74 ? 18.359 -16.928 -22.091 1.00 63.47 74 LYS A C 1
ATOM 592 O O . LYS A 1 74 ? 18.681 -15.799 -21.756 1.00 63.47 74 LYS A O 1
ATOM 597 N N . ASN A 1 75 ? 18.847 -17.517 -23.180 1.00 60.03 75 ASN A N 1
ATOM 598 C CA . ASN A 1 75 ? 19.653 -16.804 -24.173 1.00 60.03 75 ASN A CA 1
ATOM 599 C C . ASN A 1 75 ? 18.777 -16.553 -25.399 1.00 60.03 75 ASN A C 1
ATOM 601 O O . ASN A 1 75 ? 18.598 -17.458 -26.219 1.00 60.03 75 ASN A O 1
ATOM 605 N N . GLY A 1 76 ? 18.224 -15.348 -25.497 1.00 60.75 76 GLY A N 1
ATOM 606 C CA . GLY A 1 76 ? 17.468 -14.912 -26.662 1.00 60.75 76 GLY A CA 1
ATOM 607 C C . GLY A 1 76 ? 18.413 -14.296 -27.691 1.00 60.75 76 GLY A C 1
ATOM 608 O O . GLY A 1 76 ? 19.284 -13.499 -27.364 1.00 60.75 76 GLY A O 1
ATOM 609 N N . ASN A 1 77 ? 18.249 -14.628 -28.971 1.00 66.19 77 ASN A N 1
ATOM 610 C CA . ASN A 1 77 ? 19.074 -14.014 -30.024 1.00 66.19 77 ASN A CA 1
ATOM 611 C C . ASN A 1 77 ? 18.475 -12.708 -30.571 1.00 66.19 77 ASN A C 1
ATOM 613 O O . ASN A 1 77 ? 19.132 -12.018 -31.352 1.00 66.19 77 ASN A O 1
ATOM 617 N N . ASN A 1 78 ? 17.237 -12.372 -30.193 1.00 75.50 78 ASN A N 1
ATOM 618 C CA . ASN A 1 78 ? 16.521 -11.217 -30.721 1.00 75.50 78 ASN A CA 1
ATOM 619 C C . ASN A 1 78 ? 16.332 -10.141 -29.649 1.00 75.50 78 ASN A C 1
ATOM 621 O O . ASN A 1 78 ? 16.034 -10.417 -28.487 1.00 75.50 78 ASN A O 1
ATOM 625 N N . PHE A 1 79 ? 16.443 -8.886 -30.081 1.00 80.38 79 PHE A N 1
ATOM 626 C CA . PHE A 1 79 ? 16.231 -7.718 -29.238 1.00 80.38 79 PHE A CA 1
ATOM 627 C C . PHE A 1 79 ? 15.020 -6.932 -29.728 1.00 80.38 79 PHE A C 1
ATOM 629 O O . PHE A 1 79 ? 14.947 -6.517 -30.887 1.00 80.38 79 PHE A O 1
ATOM 636 N N . TYR A 1 80 ? 14.076 -6.690 -28.827 1.00 80.12 80 TYR A N 1
ATOM 637 C CA . TYR A 1 80 ? 12.844 -5.973 -29.105 1.00 80.12 80 TYR A CA 1
ATOM 638 C C . TYR A 1 80 ? 12.860 -4.620 -28.413 1.00 80.12 80 TYR A C 1
ATOM 640 O O . TYR A 1 80 ? 13.035 -4.513 -27.201 1.00 80.12 80 TYR A O 1
ATOM 648 N N . LYS A 1 81 ? 12.614 -3.565 -29.189 1.00 81.25 81 LYS A N 1
ATOM 649 C CA . LYS A 1 81 ? 12.338 -2.243 -28.635 1.00 81.25 81 LYS A CA 1
ATOM 650 C C . LYS A 1 81 ? 10.889 -2.190 -28.173 1.00 81.25 81 LYS A C 1
ATOM 652 O O . LYS A 1 81 ? 9.976 -2.066 -28.991 1.00 81.25 81 LYS A O 1
ATOM 657 N N . VAL A 1 82 ? 10.676 -2.233 -26.867 1.00 75.38 82 VAL A N 1
ATOM 658 C CA . VAL A 1 82 ? 9.342 -2.151 -26.272 1.00 75.38 82 VAL A CA 1
ATOM 659 C C . VAL A 1 82 ? 9.128 -0.742 -25.743 1.00 75.38 82 VAL A C 1
ATOM 661 O O . VAL A 1 82 ? 9.878 -0.264 -24.902 1.00 75.38 82 VAL A O 1
ATOM 664 N N . THR A 1 83 ? 8.119 -0.041 -26.261 1.00 73.44 83 THR A N 1
ATOM 665 C CA . THR A 1 83 ? 7.763 1.302 -25.779 1.00 73.44 83 THR A CA 1
ATOM 666 C C . THR A 1 83 ? 6.543 1.213 -24.881 1.00 73.44 83 THR A C 1
ATOM 668 O O . THR A 1 83 ? 5.457 0.866 -25.343 1.00 73.44 83 THR A O 1
ATOM 671 N N . ILE A 1 84 ? 6.712 1.576 -23.616 1.00 70.06 84 ILE A N 1
ATOM 672 C CA . ILE A 1 84 ? 5.627 1.688 -22.650 1.00 70.06 84 ILE A CA 1
ATOM 673 C C . ILE A 1 84 ? 5.187 3.147 -22.600 1.00 70.06 84 ILE A C 1
ATOM 675 O O . ILE A 1 84 ? 6.004 4.063 -22.504 1.00 70.06 84 ILE A O 1
ATOM 679 N N . THR A 1 85 ? 3.879 3.370 -22.693 1.00 61.19 85 THR A N 1
ATOM 680 C CA . THR A 1 85 ? 3.284 4.687 -22.452 1.00 61.19 85 THR A CA 1
ATOM 681 C C . THR A 1 85 ? 2.691 4.685 -21.054 1.00 61.19 85 THR A C 1
ATOM 683 O O . THR A 1 85 ? 1.718 3.981 -20.798 1.00 61.19 85 THR A O 1
ATOM 686 N N . ILE A 1 86 ? 3.280 5.468 -20.160 1.00 59.06 86 ILE A N 1
ATOM 687 C CA . ILE A 1 86 ? 2.766 5.694 -18.815 1.00 59.06 86 ILE A CA 1
ATOM 688 C C . ILE A 1 86 ? 1.864 6.921 -18.882 1.00 59.06 86 ILE A C 1
ATOM 690 O O . ILE A 1 86 ? 2.271 7.996 -19.328 1.00 59.06 86 ILE A O 1
ATOM 694 N N . VAL A 1 87 ? 0.616 6.753 -18.461 1.00 61.44 87 VAL A N 1
ATOM 695 C CA . VAL A 1 87 ? -0.350 7.848 -18.375 1.00 61.44 87 VAL A CA 1
ATOM 696 C C . VAL A 1 87 ? -0.359 8.339 -16.934 1.00 61.44 87 VAL A C 1
ATOM 698 O O . VAL A 1 87 ? -0.771 7.627 -16.023 1.00 61.44 87 VAL A O 1
ATOM 701 N N . THR A 1 88 ? 0.134 9.553 -16.732 1.00 51.72 88 THR A N 1
ATOM 702 C CA . THR A 1 88 ? 0.117 10.267 -15.450 1.00 51.72 88 THR A CA 1
ATOM 703 C C . THR A 1 88 ? -0.884 11.415 -15.531 1.00 51.72 88 THR A C 1
ATOM 705 O O . THR A 1 88 ? -1.259 11.822 -16.626 1.00 51.72 88 THR A O 1
ATOM 708 N N . ILE A 1 89 ? -1.344 11.948 -14.403 1.00 58.84 89 ILE A N 1
ATOM 709 C CA . ILE A 1 89 ? -2.182 13.155 -14.384 1.00 58.84 89 ILE A CA 1
ATOM 710 C C . ILE A 1 89 ? -1.287 14.325 -13.968 1.00 58.84 89 ILE A C 1
ATOM 712 O O . ILE A 1 89 ? -0.566 14.242 -12.973 1.00 58.84 89 ILE A O 1
ATOM 716 N N . ASP A 1 90 ? -1.284 15.393 -14.761 1.00 56.56 90 ASP A N 1
ATOM 717 C CA . ASP A 1 90 ? -0.513 16.603 -14.487 1.00 56.56 90 ASP A CA 1
ATOM 718 C C . ASP A 1 90 ? -1.174 17.414 -13.362 1.00 56.56 90 ASP A C 1
ATOM 720 O O . ASP A 1 90 ? -2.300 17.886 -13.498 1.00 56.56 90 ASP A O 1
ATOM 724 N N . GLU A 1 91 ? -0.462 17.592 -12.248 1.00 46.34 91 GLU A N 1
ATOM 725 C CA . GLU A 1 91 ? -0.988 18.207 -11.016 1.00 46.34 91 GLU A CA 1
ATOM 726 C C . GLU A 1 91 ? -1.423 19.667 -11.162 1.00 46.34 91 GLU A C 1
ATOM 728 O O . GLU A 1 91 ? -2.197 20.157 -10.347 1.00 46.34 91 GLU A O 1
ATOM 733 N N . LYS A 1 92 ? -0.918 20.395 -12.165 1.00 58.81 92 LYS A N 1
ATOM 734 C CA . LYS A 1 92 ? -1.285 21.805 -12.368 1.00 58.81 92 LYS A CA 1
ATOM 735 C C . LYS A 1 92 ? -2.473 21.967 -13.299 1.00 58.81 92 LYS A C 1
ATOM 737 O O . LYS A 1 92 ? -3.118 23.011 -13.279 1.00 58.81 92 LYS A O 1
ATOM 742 N N . THR A 1 93 ? -2.698 20.991 -14.171 1.00 61.06 93 THR A N 1
ATOM 743 C CA . THR A 1 93 ? -3.647 21.124 -15.279 1.00 61.06 93 THR A CA 1
ATOM 744 C C . THR A 1 93 ? -4.757 20.083 -15.261 1.00 61.06 93 THR A C 1
ATOM 746 O O . THR A 1 93 ? -5.656 20.188 -16.091 1.00 61.06 93 THR A O 1
ATOM 749 N N . GLU A 1 94 ? -4.696 19.101 -14.353 1.00 56.62 94 GLU A N 1
ATOM 750 C CA . GLU A 1 94 ? -5.613 17.953 -14.238 1.00 56.62 94 GLU A CA 1
ATOM 751 C C . GLU A 1 94 ? -5.754 17.144 -15.541 1.00 56.62 94 GLU A C 1
ATOM 753 O O . GLU A 1 94 ? -6.654 16.320 -15.699 1.00 56.62 94 GLU A O 1
ATOM 758 N N . LYS A 1 95 ? -4.851 17.365 -16.501 1.00 57.22 95 LYS A N 1
ATOM 759 C CA . LYS A 1 95 ? -4.851 16.700 -17.801 1.00 57.22 95 LYS A CA 1
ATOM 760 C C . LYS A 1 95 ? -3.961 15.474 -17.767 1.00 57.22 95 LYS A C 1
ATOM 762 O O . LYS A 1 95 ? -2.918 15.454 -17.114 1.00 57.22 95 LYS A O 1
ATOM 767 N N . GLU A 1 96 ? -4.348 14.469 -18.541 1.00 63.75 96 GLU A N 1
ATOM 768 C CA . GLU A 1 96 ? -3.510 13.305 -18.789 1.00 63.75 96 GLU A CA 1
ATOM 769 C C . GLU A 1 96 ? -2.204 13.728 -19.470 1.00 63.75 96 GLU A C 1
ATOM 771 O O . GLU A 1 96 ? -2.186 14.318 -20.553 1.00 63.75 96 GLU A O 1
ATOM 776 N N . LYS A 1 97 ? -1.094 13.402 -18.821 1.00 59.72 97 LYS A N 1
ATOM 777 C CA . LYS A 1 97 ? 0.259 13.529 -19.328 1.00 59.72 97 LYS A CA 1
ATOM 778 C C . LYS A 1 97 ? 0.799 12.139 -19.618 1.00 59.72 97 LYS A C 1
ATOM 780 O O . LYS A 1 97 ? 1.038 11.338 -18.718 1.00 59.72 97 LYS A O 1
ATOM 785 N N . GLN A 1 98 ? 1.021 11.874 -20.896 1.00 63.34 98 GLN A N 1
ATOM 786 C CA . GLN A 1 98 ? 1.635 10.635 -21.349 1.00 63.34 98 GLN A CA 1
ATOM 787 C C . GLN A 1 98 ? 3.155 10.804 -21.384 1.00 63.34 98 GLN A C 1
ATOM 789 O O . GLN A 1 98 ? 3.667 11.645 -22.126 1.00 63.34 98 GLN A O 1
ATOM 794 N N . SER A 1 99 ? 3.878 10.008 -20.602 1.00 61.44 99 SER A N 1
ATOM 795 C CA . SER A 1 99 ? 5.319 9.812 -20.767 1.00 61.44 99 SER A CA 1
ATOM 796 C C . SER A 1 99 ? 5.561 8.489 -21.482 1.00 61.44 99 SER A C 1
ATOM 798 O O . SER A 1 99 ? 4.897 7.490 -21.216 1.00 61.44 99 SER A O 1
ATOM 800 N N . LYS A 1 100 ? 6.490 8.483 -22.436 1.00 64.75 100 LYS A N 1
ATOM 801 C CA . LYS A 1 100 ? 6.880 7.276 -23.165 1.00 64.75 100 LYS A CA 1
ATOM 802 C C . LYS A 1 100 ? 8.288 6.896 -22.754 1.00 64.75 100 LYS A C 1
ATOM 804 O O . LYS A 1 100 ? 9.186 7.726 -22.873 1.00 64.75 100 LYS A O 1
ATOM 809 N N . THR A 1 101 ? 8.457 5.647 -22.355 1.00 65.75 101 THR A N 1
ATOM 810 C CA . THR A 1 101 ? 9.748 5.065 -21.992 1.00 65.75 101 THR A CA 1
ATOM 811 C C . THR A 1 101 ? 9.964 3.837 -22.858 1.00 65.75 101 THR A C 1
ATOM 813 O O . THR A 1 101 ? 9.041 3.048 -23.064 1.00 65.75 101 THR A O 1
ATOM 816 N N . ALA A 1 102 ? 11.157 3.707 -23.432 1.00 73.69 102 ALA A N 1
ATOM 817 C CA . ALA A 1 102 ? 11.513 2.567 -24.263 1.00 73.69 102 ALA A CA 1
ATOM 818 C C . ALA A 1 102 ? 12.518 1.676 -23.530 1.00 73.69 102 ALA A C 1
ATOM 820 O O . ALA A 1 102 ? 13.465 2.171 -22.925 1.00 73.69 102 ALA A O 1
ATOM 821 N N . PHE A 1 103 ? 12.318 0.371 -23.646 1.00 76.81 103 PHE A N 1
ATOM 822 C CA . PHE A 1 103 ? 13.170 -0.678 -23.104 1.00 76.81 103 PHE A CA 1
ATOM 823 C C . PHE A 1 103 ? 13.718 -1.509 -24.259 1.00 76.81 103 PHE A C 1
ATOM 825 O O . PHE A 1 103 ? 13.025 -1.711 -25.265 1.00 76.81 103 PHE A O 1
ATOM 832 N N . LEU A 1 104 ? 14.954 -1.982 -24.116 1.00 83.31 104 LEU A N 1
ATOM 833 C CA . LEU A 1 104 ? 15.496 -3.025 -24.978 1.00 83.31 104 LEU A CA 1
ATOM 834 C C . LEU A 1 104 ? 15.315 -4.362 -24.268 1.00 83.31 104 LEU A C 1
ATOM 836 O O . LEU A 1 104 ? 15.852 -4.546 -23.181 1.00 83.31 104 LEU A O 1
ATOM 840 N N . VAL A 1 105 ? 14.545 -5.264 -24.865 1.00 82.56 105 VAL A N 1
ATOM 841 C CA . VAL A 1 105 ? 14.165 -6.539 -24.250 1.00 82.56 105 VAL A CA 1
ATOM 842 C C . VAL A 1 105 ? 14.732 -7.680 -25.077 1.00 82.56 105 VAL A C 1
ATOM 844 O O . VAL A 1 105 ? 14.427 -7.781 -26.265 1.00 82.56 105 VAL A O 1
ATOM 847 N N . GLU A 1 106 ? 15.563 -8.516 -24.466 1.00 82.81 106 GLU A N 1
ATOM 848 C CA . GLU A 1 106 ? 16.021 -9.773 -25.065 1.00 82.81 106 GLU A CA 1
ATOM 849 C C . GLU A 1 106 ? 14.898 -10.814 -24.959 1.00 82.81 106 GLU A C 1
ATOM 851 O O . GLU A 1 106 ? 14.406 -11.075 -23.861 1.00 82.81 106 GLU A O 1
ATOM 856 N N . ALA A 1 107 ? 14.445 -11.358 -26.091 1.00 83.38 107 ALA A N 1
ATOM 857 C CA . ALA A 1 107 ? 13.354 -12.334 -26.135 1.00 83.38 107 ALA A CA 1
ATOM 858 C C . ALA A 1 107 ? 13.427 -13.206 -27.394 1.00 83.38 107 ALA A C 1
ATOM 860 O O . ALA A 1 107 ? 14.089 -12.843 -28.366 1.00 83.38 107 ALA A O 1
ATOM 861 N N . ASP A 1 108 ? 12.708 -14.327 -27.413 1.00 82.62 108 ASP A N 1
ATOM 862 C CA . ASP A 1 108 ? 12.661 -15.196 -28.598 1.00 82.62 108 ASP A CA 1
ATOM 863 C C . ASP A 1 108 ? 11.728 -14.646 -29.690 1.00 82.62 108 ASP A C 1
ATOM 865 O O . ASP A 1 108 ? 12.064 -14.660 -30.879 1.00 82.62 108 ASP A O 1
ATOM 869 N N . ASP A 1 109 ? 10.568 -14.122 -29.282 1.00 81.62 109 ASP A N 1
ATOM 870 C CA . ASP A 1 109 ? 9.536 -13.568 -30.157 1.00 81.62 109 ASP A CA 1
ATOM 871 C C . ASP A 1 109 ? 8.805 -12.358 -29.530 1.00 81.62 109 ASP A C 1
ATOM 873 O O . ASP A 1 109 ? 9.114 -11.904 -28.426 1.00 81.62 109 ASP A O 1
ATOM 877 N N . PHE A 1 110 ? 7.828 -11.792 -30.252 1.00 76.69 110 PHE A N 1
ATOM 878 C CA . PHE A 1 110 ? 7.067 -10.624 -29.789 1.00 76.69 110 PHE A CA 1
ATOM 879 C C . PHE A 1 110 ? 6.201 -10.892 -28.550 1.00 76.69 110 PHE A C 1
ATOM 881 O O . PHE A 1 110 ? 5.981 -9.968 -27.761 1.00 76.69 110 PHE A O 1
ATOM 888 N N . ASP A 1 111 ? 5.666 -12.103 -28.397 1.00 75.38 111 ASP A N 1
ATOM 889 C CA . ASP A 1 111 ? 4.804 -12.451 -27.268 1.00 75.38 111 ASP A CA 1
ATOM 890 C C . ASP A 1 111 ? 5.649 -12.703 -26.015 1.00 75.38 111 ASP A C 1
ATOM 892 O O . ASP A 1 111 ? 5.298 -12.229 -24.931 1.00 75.38 111 ASP A O 1
ATOM 896 N N . ASP A 1 112 ? 6.813 -13.334 -26.176 1.00 77.19 112 ASP A N 1
ATOM 897 C CA . ASP A 1 112 ? 7.817 -13.479 -25.125 1.00 77.19 112 ASP A CA 1
ATOM 898 C C . ASP A 1 112 ? 8.360 -12.105 -24.700 1.00 77.19 112 ASP A C 1
ATOM 900 O O . ASP A 1 112 ? 8.357 -11.792 -23.513 1.00 77.19 112 ASP A O 1
ATOM 904 N N . ALA A 1 113 ? 8.662 -11.201 -25.643 1.00 77.88 113 ALA A N 1
ATOM 905 C CA . ALA A 1 113 ? 9.076 -9.830 -25.325 1.00 77.88 113 ALA A CA 1
ATOM 906 C C . ALA A 1 113 ? 8.024 -9.079 -24.492 1.00 77.88 113 ALA A C 1
ATOM 908 O O . ALA A 1 113 ? 8.361 -8.373 -23.538 1.00 77.88 113 ALA A O 1
ATOM 909 N N . ARG A 1 114 ? 6.731 -9.241 -24.810 1.00 76.00 114 ARG A N 1
ATOM 910 C CA . ARG A 1 114 ? 5.635 -8.667 -24.010 1.00 76.00 114 ARG A CA 1
ATOM 911 C C . ARG A 1 114 ? 5.568 -9.279 -22.619 1.00 76.00 114 ARG A C 1
ATOM 913 O O . ARG A 1 114 ? 5.375 -8.537 -21.657 1.00 76.00 114 ARG A O 1
ATOM 920 N N . LYS A 1 115 ? 5.705 -10.601 -22.513 1.00 75.31 115 LYS A N 1
ATOM 921 C CA . LYS A 1 115 ? 5.656 -11.323 -21.240 1.00 75.31 115 LYS A CA 1
ATOM 922 C C . LYS A 1 115 ? 6.815 -10.917 -20.330 1.00 75.31 115 LYS A C 1
ATOM 924 O O . LYS A 1 115 ? 6.559 -10.496 -19.208 1.00 75.31 115 LYS A O 1
ATOM 929 N N . ILE A 1 116 ? 8.041 -10.948 -20.849 1.00 74.38 116 ILE A N 1
ATOM 930 C CA . ILE A 1 116 ? 9.270 -10.527 -20.166 1.00 74.38 116 ILE A CA 1
ATOM 931 C C . ILE A 1 116 ? 9.140 -9.074 -19.713 1.00 74.38 116 ILE A C 1
ATOM 933 O O . ILE A 1 116 ? 9.390 -8.769 -18.554 1.00 74.38 116 ILE A O 1
ATOM 937 N N . THR A 1 117 ? 8.655 -8.175 -20.575 1.00 75.12 117 THR A N 1
ATOM 938 C CA . THR A 1 117 ? 8.412 -6.780 -20.173 1.00 75.12 117 THR A CA 1
ATOM 939 C C . THR A 1 117 ? 7.382 -6.688 -19.047 1.00 75.12 117 THR A C 1
ATOM 941 O O . THR A 1 117 ? 7.574 -5.936 -18.101 1.00 75.12 117 THR A O 1
ATOM 944 N N . ALA A 1 118 ? 6.275 -7.430 -19.123 1.00 69.88 118 ALA A N 1
ATOM 945 C CA . AL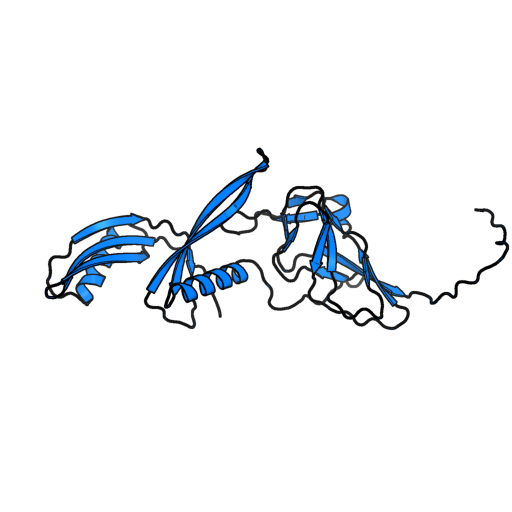A A 1 118 ? 5.233 -7.394 -18.101 1.00 69.88 118 ALA A CA 1
ATOM 946 C C . ALA A 1 118 ? 5.697 -7.981 -16.758 1.00 69.88 118 ALA A C 1
ATOM 948 O O . ALA A 1 118 ? 5.278 -7.491 -15.714 1.00 69.88 118 ALA A O 1
ATOM 949 N N . GLU A 1 119 ? 6.533 -9.019 -16.774 1.00 68.81 119 GLU A N 1
ATOM 950 C CA . GLU A 1 119 ? 7.153 -9.602 -15.579 1.00 68.81 119 GLU A CA 1
ATOM 951 C C . GLU A 1 119 ? 8.220 -8.674 -15.002 1.00 68.81 119 GLU A C 1
ATOM 953 O O . GLU A 1 119 ? 8.173 -8.392 -13.809 1.00 68.81 119 GLU A O 1
ATOM 958 N N . TYR A 1 120 ? 9.068 -8.086 -15.850 1.00 72.06 120 TYR A N 1
ATOM 959 C CA . TYR A 1 120 ? 10.027 -7.061 -15.450 1.00 72.06 120 TYR A CA 1
ATOM 960 C C . TYR A 1 120 ? 9.329 -5.884 -14.783 1.00 72.06 120 TYR A C 1
ATOM 962 O O . TYR A 1 120 ? 9.726 -5.489 -13.701 1.00 72.06 120 TYR A O 1
ATOM 970 N N . MET A 1 121 ? 8.245 -5.375 -15.372 1.00 69.56 121 MET A N 1
ATOM 971 C CA . MET A 1 121 ? 7.462 -4.284 -14.789 1.00 69.56 121 MET A CA 1
ATOM 972 C C . MET A 1 121 ? 6.790 -4.666 -13.467 1.00 69.56 121 MET A C 1
ATOM 974 O O . MET A 1 121 ? 6.446 -3.773 -12.709 1.00 69.56 121 MET A O 1
ATOM 978 N N . LYS A 1 122 ? 6.577 -5.956 -13.175 1.00 61.38 122 LYS A N 1
ATOM 979 C CA . LYS A 1 122 ? 6.113 -6.409 -11.853 1.00 61.38 122 LYS A CA 1
ATOM 980 C C . LYS A 1 122 ? 7.272 -6.510 -10.862 1.00 61.38 122 LYS A C 1
ATOM 982 O O . LYS A 1 122 ? 7.131 -6.093 -9.722 1.00 61.38 122 LYS A O 1
ATOM 987 N N . SER A 1 123 ? 8.421 -7.034 -11.290 1.00 56.66 123 SER A N 1
ATOM 988 C CA . SER A 1 123 ? 9.584 -7.250 -10.420 1.00 56.66 123 SER A CA 1
ATOM 989 C C . SER A 1 123 ? 10.382 -5.976 -10.136 1.00 56.66 123 SER A C 1
ATOM 991 O O . SER A 1 123 ? 10.887 -5.803 -9.032 1.00 56.66 123 SER A O 1
ATOM 993 N N . SER A 1 124 ? 10.500 -5.072 -11.113 1.00 56.38 124 SER A N 1
ATOM 994 C CA . SER A 1 124 ? 11.110 -3.748 -10.937 1.00 56.38 124 SER A CA 1
ATOM 995 C C . SER A 1 124 ? 10.221 -2.843 -10.085 1.00 56.38 124 SER A C 1
ATOM 997 O O . SER A 1 124 ? 10.711 -1.950 -9.402 1.00 56.38 124 SER A O 1
ATOM 999 N N . MET A 1 125 ? 8.919 -3.138 -10.036 1.00 50.31 125 MET A N 1
ATOM 1000 C CA . MET A 1 125 ? 7.944 -2.462 -9.192 1.00 50.31 125 MET A CA 1
ATOM 1001 C C . MET A 1 125 ? 7.617 -3.256 -7.922 1.00 50.31 125 MET A C 1
ATOM 1003 O O . MET A 1 125 ? 6.467 -3.613 -7.706 1.00 50.31 125 MET A O 1
ATOM 1007 N N . LEU A 1 126 ? 8.596 -3.441 -7.029 1.00 49.72 126 LEU A N 1
ATOM 1008 C CA . LEU A 1 126 ? 8.333 -3.600 -5.586 1.00 49.72 126 LEU A CA 1
ATOM 1009 C C . LEU A 1 126 ? 7.230 -4.623 -5.219 1.00 49.72 126 LEU A C 1
ATOM 1011 O O . LEU A 1 126 ? 6.379 -4.327 -4.381 1.00 49.72 126 LEU A O 1
ATOM 1015 N N . ASP A 1 127 ? 7.237 -5.817 -5.805 1.00 45.66 127 ASP A N 1
ATOM 1016 C CA . ASP A 1 127 ? 6.412 -6.932 -5.334 1.00 45.66 127 ASP A CA 1
ATOM 1017 C C . ASP A 1 127 ? 7.258 -7.819 -4.411 1.00 45.66 127 ASP A C 1
ATOM 1019 O O . ASP A 1 127 ? 8.300 -8.339 -4.809 1.00 45.66 127 ASP A O 1
ATOM 1023 N N . CYS A 1 128 ? 6.834 -7.988 -3.154 1.00 45.38 128 CYS A N 1
ATOM 1024 C CA . CYS A 1 128 ? 7.343 -9.074 -2.323 1.00 45.38 128 CYS A CA 1
ATOM 1025 C C . CYS A 1 128 ? 6.524 -10.324 -2.663 1.00 45.38 128 CYS A C 1
ATOM 1027 O O . CYS A 1 128 ? 5.295 -10.278 -2.621 1.00 45.38 128 CYS A O 1
ATOM 1029 N N . GLU A 1 129 ? 7.181 -11.438 -3.001 1.00 49.34 129 GLU A N 1
ATOM 1030 C CA . GLU A 1 129 ? 6.483 -12.705 -3.283 1.00 49.34 129 GLU A CA 1
ATOM 1031 C C . GLU A 1 129 ? 5.711 -13.238 -2.058 1.00 49.34 129 GLU A C 1
ATOM 1033 O O . GLU A 1 129 ? 4.832 -14.089 -2.202 1.00 49.34 129 GLU A O 1
ATOM 1038 N N . GLU A 1 130 ? 5.984 -12.707 -0.860 1.00 65.81 130 GLU A N 1
ATOM 1039 C CA . GLU A 1 130 ? 5.391 -13.145 0.399 1.00 65.81 130 GLU A CA 1
ATOM 1040 C C . GLU A 1 130 ? 4.644 -12.021 1.132 1.00 65.81 130 GLU A C 1
ATOM 1042 O O . GLU A 1 130 ? 5.057 -10.860 1.173 1.00 65.81 130 GLU A O 1
ATOM 1047 N N . ALA A 1 131 ? 3.534 -12.391 1.774 1.00 80.06 131 ALA A N 1
ATOM 1048 C CA . ALA A 1 131 ? 2.801 -11.500 2.659 1.00 80.06 131 ALA A CA 1
ATOM 1049 C C . ALA A 1 131 ? 3.599 -11.194 3.937 1.00 80.06 131 ALA A C 1
ATOM 1051 O O . ALA A 1 131 ? 4.322 -12.034 4.476 1.00 80.06 131 ALA A O 1
ATOM 1052 N N . PHE A 1 132 ? 3.418 -9.994 4.487 1.00 86.44 132 PHE A N 1
ATOM 1053 C CA . PHE A 1 132 ? 4.100 -9.600 5.716 1.00 86.44 132 PHE A CA 1
ATOM 1054 C C . PHE A 1 132 ? 3.321 -10.050 6.953 1.00 86.44 132 PHE A C 1
ATOM 1056 O O . PHE A 1 132 ? 2.235 -9.539 7.233 1.00 86.44 132 PHE A O 1
ATOM 1063 N N . ILE A 1 133 ? 3.916 -10.937 7.756 1.00 88.25 133 ILE A N 1
ATOM 1064 C CA . ILE A 1 133 ? 3.376 -11.286 9.077 1.00 88.25 133 ILE A CA 1
ATOM 1065 C C . ILE A 1 133 ? 3.318 -10.012 9.946 1.00 88.25 133 ILE A C 1
ATOM 1067 O O . ILE A 1 133 ? 4.358 -9.367 10.132 1.00 88.25 133 ILE A O 1
ATOM 1071 N N . PRO A 1 134 ? 2.149 -9.640 10.510 1.00 93.25 134 PRO A N 1
ATOM 1072 C CA . PRO A 1 134 ? 2.030 -8.468 11.373 1.00 93.25 134 PRO A CA 1
ATOM 1073 C C . PRO A 1 134 ? 2.939 -8.555 12.603 1.00 93.25 134 PRO A C 1
ATOM 1075 O O . PRO A 1 134 ? 2.986 -9.570 13.299 1.00 93.25 134 PRO A O 1
ATOM 1078 N N . GLN A 1 135 ? 3.650 -7.468 12.906 1.00 90.81 135 GLN A N 1
ATOM 1079 C CA . GLN A 1 135 ? 4.621 -7.422 14.003 1.00 90.81 135 GLN A CA 1
ATOM 1080 C C . GLN A 1 135 ? 4.457 -6.172 14.857 1.00 90.81 135 GLN A C 1
ATOM 1082 O O . GLN A 1 135 ? 4.133 -5.090 14.373 1.00 90.81 135 GLN A O 1
ATOM 1087 N N . LYS A 1 136 ? 4.736 -6.311 16.151 1.00 90.44 136 LYS A N 1
ATOM 1088 C CA . LYS A 1 136 ? 4.799 -5.185 17.083 1.00 90.44 136 LYS A CA 1
ATOM 1089 C C . LYS A 1 136 ? 6.123 -4.448 16.914 1.00 90.44 136 LYS A C 1
ATOM 1091 O O . LYS A 1 136 ? 7.182 -5.063 16.983 1.00 90.44 136 LYS A O 1
ATOM 1096 N N . ALA A 1 137 ? 6.067 -3.125 16.770 1.00 87.19 137 ALA A N 1
ATOM 1097 C CA . ALA A 1 137 ? 7.267 -2.303 16.602 1.00 87.19 137 ALA A CA 1
ATOM 1098 C C . ALA A 1 137 ? 8.194 -2.317 17.833 1.00 87.19 137 ALA A C 1
ATOM 1100 O O . ALA A 1 137 ? 9.405 -2.153 17.710 1.00 87.19 137 ALA A O 1
ATOM 1101 N N . THR A 1 138 ? 7.631 -2.483 19.032 1.00 88.00 138 THR A N 1
ATOM 1102 C CA . THR A 1 138 ? 8.383 -2.552 20.292 1.00 88.00 138 THR A CA 1
ATOM 1103 C C . THR A 1 138 ? 7.736 -3.553 21.245 1.00 88.00 138 THR A C 1
ATOM 1105 O O . THR A 1 138 ? 6.566 -3.903 21.093 1.00 88.00 138 THR A O 1
ATOM 1108 N N . LYS A 1 139 ? 8.467 -3.967 22.289 1.00 86.94 139 LYS A N 1
ATOM 1109 C CA . LYS A 1 139 ? 7.952 -4.886 23.321 1.00 86.94 139 LYS A CA 1
ATOM 1110 C C . LYS A 1 139 ? 6.693 -4.360 24.029 1.00 86.94 139 LYS A C 1
ATOM 1112 O O . LYS A 1 139 ? 5.854 -5.154 24.434 1.00 86.94 139 LYS A O 1
ATOM 1117 N N . GLY A 1 140 ? 6.573 -3.040 24.185 1.00 89.06 140 GLY A N 1
ATOM 1118 C CA . GLY A 1 140 ? 5.427 -2.394 24.833 1.00 89.06 140 GLY A CA 1
ATOM 1119 C C . GLY A 1 140 ? 4.282 -2.037 23.884 1.00 89.06 140 GLY A C 1
ATOM 1120 O O . GLY A 1 140 ? 3.268 -1.520 24.344 1.00 89.06 140 GLY A O 1
ATOM 1121 N N . ALA A 1 141 ? 4.424 -2.269 22.576 1.00 91.25 141 ALA A N 1
ATOM 1122 C CA . ALA A 1 141 ? 3.378 -1.930 21.622 1.00 91.25 141 ALA A CA 1
ATOM 1123 C C . ALA A 1 141 ? 2.150 -2.838 21.802 1.00 91.25 141 ALA A C 1
ATOM 1125 O O . ALA A 1 141 ? 2.254 -4.056 21.990 1.00 91.25 141 ALA A O 1
ATOM 1126 N N . VAL A 1 142 ? 0.966 -2.234 21.730 1.00 92.62 142 VAL A N 1
ATOM 1127 C CA . VAL A 1 142 ? -0.312 -2.954 21.815 1.00 92.62 142 VAL A CA 1
ATOM 1128 C C . VAL A 1 142 ? -0.775 -3.440 20.443 1.00 92.62 142 VAL A C 1
ATOM 1130 O O . VAL A 1 142 ? -1.279 -4.556 20.347 1.00 92.62 142 VAL A O 1
ATOM 1133 N N . ALA A 1 143 ? -0.506 -2.655 19.399 1.00 95.81 143 ALA A N 1
ATOM 1134 C CA . ALA A 1 143 ? -0.918 -2.918 18.029 1.00 95.81 143 ALA A CA 1
ATOM 1135 C C . ALA A 1 143 ? 0.209 -3.535 17.182 1.00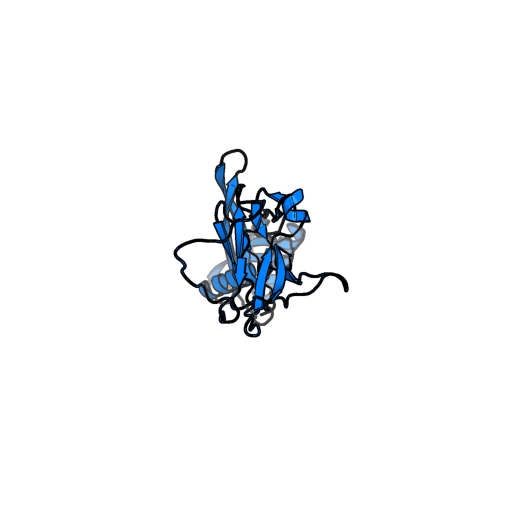 95.81 143 ALA A C 1
ATOM 1137 O O . ALA A 1 143 ? 1.398 -3.296 17.417 1.00 95.81 143 ALA A O 1
ATOM 1138 N N . TYR A 1 144 ? -0.189 -4.321 16.187 1.00 96.50 144 TYR A N 1
ATOM 1139 C CA . TYR A 1 144 ? 0.662 -4.918 15.166 1.00 96.50 144 TYR A CA 1
ATOM 1140 C C . TYR A 1 144 ? 0.681 -4.016 13.933 1.00 96.50 144 TYR A C 1
ATOM 1142 O O . TYR A 1 144 ? -0.377 -3.630 13.442 1.00 96.50 144 TYR A O 1
ATOM 1150 N N . ASP A 1 145 ? 1.865 -3.687 13.423 1.00 96.38 145 ASP A N 1
ATOM 1151 C CA . ASP A 1 145 ? 2.012 -2.924 12.186 1.00 96.38 145 ASP A CA 1
ATOM 1152 C C . ASP A 1 145 ? 1.560 -3.776 10.985 1.00 96.38 145 ASP A C 1
ATOM 1154 O O . ASP A 1 145 ? 1.968 -4.932 10.844 1.00 96.38 145 ASP A O 1
ATOM 1158 N N . LEU A 1 146 ? 0.744 -3.184 10.109 1.00 96.31 146 LEU A N 1
ATOM 1159 C CA . LEU A 1 146 ? 0.216 -3.806 8.893 1.00 96.31 146 LEU A CA 1
ATOM 1160 C C . LEU A 1 146 ? 0.903 -3.210 7.668 1.00 96.31 146 LEU A C 1
ATOM 1162 O O . LEU A 1 146 ? 0.936 -1.985 7.508 1.00 96.31 146 LEU A O 1
ATOM 1166 N N . LYS A 1 147 ? 1.456 -4.076 6.817 1.00 94.88 147 LYS A N 1
ATOM 1167 C CA . LYS A 1 147 ? 2.276 -3.685 5.669 1.00 94.88 147 LYS A CA 1
ATOM 1168 C C . LYS A 1 147 ? 1.650 -4.105 4.354 1.00 94.88 147 LYS A C 1
ATOM 1170 O O . LYS A 1 147 ? 1.065 -5.180 4.279 1.00 94.88 147 LYS A O 1
ATOM 1175 N N . VAL A 1 148 ? 1.820 -3.283 3.325 1.00 92.25 148 VAL A N 1
ATOM 1176 C CA . VAL A 1 148 ? 1.380 -3.642 1.975 1.00 92.25 148 VAL A CA 1
ATOM 1177 C C . VAL A 1 148 ? 2.358 -4.660 1.356 1.00 92.25 148 VAL A C 1
ATOM 1179 O O . VAL A 1 148 ? 3.569 -4.447 1.446 1.00 92.25 148 VAL A O 1
ATOM 1182 N N . PRO A 1 149 ? 1.884 -5.775 0.770 1.00 86.44 149 PRO A N 1
ATOM 1183 C CA . PRO A 1 149 ? 2.759 -6.821 0.222 1.00 86.44 149 PRO A CA 1
ATOM 1184 C C . PRO A 1 149 ? 3.381 -6.450 -1.134 1.00 86.44 149 PRO A C 1
ATOM 1186 O O . PRO A 1 149 ? 4.397 -7.013 -1.530 1.00 86.44 149 PRO A O 1
ATOM 1189 N N . ARG A 1 150 ? 2.781 -5.486 -1.834 1.00 82.25 150 ARG A N 1
ATOM 1190 C CA . ARG A 1 150 ? 3.061 -5.160 -3.234 1.00 82.25 150 ARG A CA 1
ATOM 1191 C C . ARG A 1 150 ? 2.902 -3.675 -3.520 1.00 82.25 150 ARG A C 1
ATOM 1193 O O . ARG A 1 150 ? 2.180 -2.988 -2.788 1.00 82.25 150 ARG A O 1
ATOM 1200 N N . LEU A 1 151 ? 3.489 -3.191 -4.611 1.00 83.62 151 LEU A N 1
ATOM 1201 C CA . LEU A 1 151 ? 3.240 -1.825 -5.063 1.00 83.62 151 LEU A CA 1
ATOM 1202 C C . LEU A 1 151 ? 1.737 -1.615 -5.301 1.00 83.62 151 LEU A C 1
ATOM 1204 O O . LEU A 1 151 ? 1.101 -2.316 -6.088 1.00 83.62 151 LEU A O 1
ATOM 1208 N N . THR A 1 152 ? 1.153 -0.631 -4.621 1.00 86.62 152 THR A N 1
ATOM 1209 C CA . THR A 1 152 ? -0.292 -0.385 -4.669 1.00 86.62 152 THR A CA 1
ATOM 1210 C C . THR A 1 152 ? -0.595 1.063 -5.015 1.00 86.62 152 THR A C 1
ATOM 1212 O O . THR A 1 152 ? -0.162 1.979 -4.322 1.00 86.62 152 THR A O 1
ATOM 1215 N N . LEU A 1 153 ? -1.405 1.268 -6.056 1.00 88.44 153 LEU A N 1
ATOM 1216 C CA . LEU A 1 153 ? -1.983 2.568 -6.391 1.00 88.44 153 LEU A CA 1
ATOM 1217 C C . LEU A 1 153 ? -3.206 2.852 -5.509 1.00 88.44 153 LEU A C 1
ATOM 1219 O O . LEU A 1 153 ? -4.220 2.157 -5.592 1.00 88.44 153 LEU A O 1
ATOM 1223 N N . VAL A 1 154 ? -3.146 3.931 -4.736 1.00 92.38 154 VAL A N 1
ATOM 1224 C CA . VAL A 1 154 ? -4.265 4.483 -3.970 1.00 92.38 154 VAL A CA 1
ATOM 1225 C C . VAL A 1 154 ? -4.922 5.586 -4.796 1.00 92.38 154 VAL A C 1
ATOM 1227 O O . VAL A 1 154 ? -4.432 6.712 -4.881 1.00 92.38 154 VAL A O 1
ATOM 1230 N N . LYS A 1 155 ? -6.051 5.270 -5.432 1.00 89.88 155 LYS A N 1
ATOM 1231 C CA . LYS A 1 155 ? -6.808 6.222 -6.261 1.00 89.88 155 LYS A CA 1
ATOM 1232 C C . LYS A 1 155 ? -7.534 7.240 -5.387 1.00 89.88 155 LYS A C 1
ATOM 1234 O O . LYS A 1 155 ? -7.823 6.956 -4.229 1.00 89.88 155 LYS A O 1
ATOM 1239 N N . THR A 1 156 ? -7.907 8.393 -5.928 1.00 91.69 156 THR A N 1
ATOM 1240 C CA . THR A 1 156 ? -8.837 9.297 -5.235 1.00 91.69 156 THR A CA 1
ATOM 1241 C C . THR A 1 156 ? -10.140 8.555 -4.920 1.00 91.69 156 THR A C 1
ATOM 1243 O O . THR A 1 156 ? -10.682 7.835 -5.761 1.00 91.69 156 THR A O 1
ATOM 1246 N N . GLY A 1 157 ? -10.653 8.702 -3.700 1.00 94.50 157 GLY A N 1
ATOM 1247 C CA . GLY A 1 157 ? -11.819 7.966 -3.226 1.00 94.50 157 GLY A CA 1
ATOM 1248 C C . GLY A 1 157 ? -11.482 6.826 -2.265 1.00 94.50 157 GLY A C 1
ATOM 1249 O O . GLY A 1 157 ? -10.503 6.874 -1.528 1.00 94.50 157 GLY A O 1
ATOM 1250 N N . ARG A 1 158 ? -12.374 5.833 -2.177 1.00 98.00 158 ARG A N 1
ATOM 1251 C CA . ARG A 1 158 ? -12.234 4.706 -1.243 1.00 98.00 158 ARG A CA 1
ATOM 1252 C C . ARG A 1 158 ? -11.506 3.554 -1.932 1.00 98.00 158 ARG A C 1
ATOM 1254 O O . ARG A 1 158 ? -11.964 3.083 -2.967 1.00 98.00 158 ARG A O 1
ATOM 1261 N N . ASN A 1 159 ? -10.434 3.079 -1.311 1.00 97.25 159 ASN A N 1
ATOM 1262 C CA . ASN A 1 159 ? -9.609 1.975 -1.785 1.00 97.25 159 ASN A CA 1
ATOM 1263 C C . ASN A 1 159 ? -9.567 0.892 -0.715 1.00 97.25 159 ASN A C 1
ATOM 1265 O O . ASN A 1 159 ? -9.490 1.197 0.474 1.00 97.25 159 ASN A O 1
ATOM 1269 N N . ILE A 1 160 ? -9.600 -0.363 -1.147 1.00 97.38 160 ILE A N 1
ATOM 1270 C CA . ILE A 1 160 ? -9.324 -1.514 -0.291 1.00 97.38 160 ILE A CA 1
ATOM 1271 C C . ILE A 1 160 ? -7.950 -2.023 -0.706 1.00 97.38 160 ILE A C 1
ATOM 1273 O O . ILE A 1 160 ? -7.761 -2.394 -1.862 1.00 97.38 160 ILE A O 1
ATOM 1277 N N . ILE A 1 161 ? -7.002 -1.998 0.224 1.00 96.44 161 ILE A N 1
ATOM 1278 C CA . ILE A 1 161 ? -5.635 -2.470 0.018 1.00 96.44 161 ILE A CA 1
ATOM 1279 C C . ILE A 1 161 ? -5.529 -3.866 0.646 1.00 96.44 161 ILE A C 1
ATOM 1281 O O . ILE A 1 161 ? -5.560 -3.956 1.877 1.00 96.44 161 ILE A O 1
ATOM 1285 N N . PRO A 1 162 ? -5.458 -4.950 -0.150 1.00 93.94 162 PRO A N 1
ATOM 1286 C CA . PRO A 1 162 ? -5.297 -6.300 0.382 1.00 93.94 162 PRO A CA 1
ATOM 1287 C C . PRO A 1 162 ? -3.907 -6.469 1.006 1.00 93.94 162 PRO A C 1
ATOM 1289 O O . PRO A 1 162 ? -2.913 -5.985 0.465 1.00 93.94 162 PRO A O 1
ATOM 1292 N N . LEU A 1 163 ? -3.845 -7.150 2.151 1.00 93.81 163 LEU A N 1
ATOM 1293 C CA . LEU A 1 163 ? -2.595 -7.429 2.864 1.00 93.81 163 LEU A CA 1
ATOM 1294 C C . LEU A 1 163 ? -2.018 -8.815 2.550 1.00 93.81 163 LEU A C 1
ATOM 1296 O O . LEU A 1 163 ? -0.898 -9.112 2.954 1.00 93.81 163 LEU A O 1
ATOM 1300 N N . ASP A 1 164 ? -2.793 -9.654 1.862 1.00 93.50 164 ASP A N 1
ATOM 1301 C CA . ASP A 1 164 ? -2.479 -11.052 1.544 1.00 93.50 164 ASP A CA 1
ATOM 1302 C C . ASP A 1 164 ? -2.247 -11.930 2.776 1.00 93.50 164 ASP A C 1
ATOM 1304 O O . ASP A 1 164 ? -1.562 -12.947 2.729 1.00 93.50 164 ASP A O 1
ATOM 1308 N N . ILE A 1 165 ? -2.896 -11.562 3.882 1.00 90.75 165 ILE A N 1
ATOM 1309 C CA . ILE A 1 165 ? -2.948 -12.354 5.110 1.00 90.75 165 ILE A CA 1
ATOM 1310 C C . ILE A 1 165 ? -4.393 -12.751 5.405 1.00 90.75 165 ILE A C 1
ATOM 1312 O O . ILE A 1 165 ? -5.323 -11.980 5.177 1.00 90.75 165 ILE A O 1
ATOM 1316 N N . ALA A 1 166 ? -4.568 -13.939 5.970 1.00 91.94 166 ALA A N 1
ATOM 1317 C CA . ALA A 1 166 ? -5.796 -14.358 6.634 1.00 91.94 166 ALA A CA 1
ATOM 1318 C C . ALA A 1 166 ? -5.475 -14.610 8.110 1.00 91.94 166 ALA A C 1
ATOM 1320 O O . ALA A 1 166 ? -4.362 -15.022 8.444 1.00 91.94 166 ALA A O 1
ATOM 1321 N N . ILE A 1 167 ? -6.428 -14.332 8.997 1.00 90.19 167 ILE A N 1
ATOM 1322 C CA . ILE A 1 167 ? -6.236 -14.463 10.443 1.00 90.19 167 ILE A CA 1
ATOM 1323 C C . ILE A 1 167 ? -7.362 -15.329 10.995 1.00 90.19 167 ILE A C 1
ATOM 1325 O O . ILE A 1 167 ? -8.532 -15.013 10.818 1.00 90.19 167 ILE A O 1
ATOM 1329 N N . GLU A 1 168 ? -6.998 -16.408 11.679 1.00 93.31 168 GLU A N 1
ATOM 1330 C CA . GLU A 1 168 ? -7.914 -17.192 12.500 1.00 93.31 168 GLU A CA 1
ATOM 1331 C C . GLU A 1 168 ? -7.798 -16.706 13.946 1.00 93.31 168 GLU A C 1
ATOM 1333 O O . GLU A 1 168 ? -6.803 -16.964 14.626 1.00 93.31 168 GLU A O 1
ATOM 1338 N N . LEU A 1 169 ? -8.792 -15.936 14.392 1.00 93.50 169 LEU A N 1
ATOM 1339 C CA . LEU A 1 169 ? -8.873 -15.484 15.779 1.00 93.50 169 LEU A CA 1
ATOM 1340 C C . LEU A 1 169 ? -9.641 -16.518 16.613 1.00 93.50 169 LEU A C 1
ATOM 1342 O O . LEU A 1 169 ? -10.549 -17.161 16.085 1.00 93.50 169 LEU A O 1
ATOM 1346 N N . PRO A 1 170 ? -9.330 -16.661 17.913 1.00 92.81 170 PRO A N 1
ATOM 1347 C CA . PRO A 1 170 ? -10.187 -17.411 18.823 1.00 92.81 170 PRO A CA 1
ATOM 1348 C C . PRO A 1 170 ? -11.584 -16.780 18.923 1.00 92.81 170 PRO A C 1
ATOM 1350 O O . PRO A 1 170 ? -11.722 -15.559 18.808 1.00 92.81 170 PRO A O 1
ATOM 1353 N N . ASP A 1 171 ? -12.595 -17.596 19.216 1.00 91.56 171 ASP A N 1
ATOM 1354 C CA . ASP A 1 171 ? -13.957 -17.121 19.481 1.00 91.56 171 ASP A CA 1
ATOM 1355 C C . ASP A 1 171 ? -13.971 -16.064 20.599 1.00 91.56 171 ASP A C 1
ATOM 1357 O O . ASP A 1 171 ? -13.222 -16.150 21.580 1.00 91.56 171 ASP A O 1
ATOM 1361 N N . GLY A 1 172 ? -14.817 -15.042 20.445 1.00 91.19 172 GLY A N 1
ATOM 1362 C CA . GLY A 1 172 ? -14.880 -13.915 21.380 1.00 91.19 172 GLY A CA 1
ATOM 1363 C C . GLY A 1 172 ? -13.708 -12.935 21.255 1.00 91.19 172 GLY A C 1
ATOM 1364 O O . GLY A 1 172 ? -13.434 -12.180 22.187 1.00 91.19 172 GLY A O 1
ATOM 1365 N N . TYR A 1 173 ? -12.995 -12.921 20.126 1.00 94.75 173 TYR A N 1
ATOM 1366 C CA . TYR A 1 173 ? -11.995 -11.900 19.811 1.00 94.75 173 TYR A CA 1
ATOM 1367 C C . TYR A 1 173 ? -12.292 -11.210 18.478 1.00 94.75 173 TYR A C 1
ATOM 1369 O O . TYR A 1 173 ? -12.766 -11.830 17.531 1.00 94.75 173 TYR A O 1
ATOM 1377 N N . GLU A 1 174 ? -11.960 -9.921 18.402 1.00 95.00 174 GLU A N 1
ATOM 1378 C CA . GLU A 1 174 ? -11.958 -9.139 17.164 1.00 95.00 174 GLU A CA 1
ATOM 1379 C C . GLU A 1 174 ? -10.559 -8.573 16.898 1.00 95.00 174 GLU A C 1
ATOM 1381 O O . GLU A 1 174 ? -9.833 -8.198 17.826 1.00 95.00 174 GLU A O 1
ATOM 1386 N N . PHE A 1 175 ? -10.176 -8.477 15.625 1.00 96.94 175 PHE A N 1
ATOM 1387 C CA . PHE A 1 175 ? -8.990 -7.733 15.210 1.00 96.94 175 PHE A CA 1
ATOM 1388 C C . PHE A 1 175 ? -9.414 -6.411 14.583 1.00 96.94 175 PHE A C 1
ATOM 1390 O O . PHE A 1 175 ? -10.014 -6.360 13.509 1.00 96.94 175 PHE A O 1
ATOM 1397 N N . LYS A 1 176 ? -9.115 -5.319 15.283 1.00 97.69 176 LYS A N 1
ATOM 1398 C CA . LYS A 1 176 ? -9.513 -3.972 14.891 1.00 97.69 176 LYS A CA 1
ATOM 1399 C C . LYS A 1 176 ? -8.372 -3.289 14.152 1.00 97.69 176 LYS A C 1
ATOM 1401 O O . LYS A 1 176 ? -7.309 -3.083 14.730 1.00 97.69 176 LYS A O 1
ATOM 1406 N N . ILE A 1 177 ? -8.602 -2.936 12.892 1.00 98.06 177 ILE A N 1
ATOM 1407 C CA . ILE A 1 177 ? -7.666 -2.197 12.038 1.00 98.06 177 ILE A CA 1
ATOM 1408 C C . ILE A 1 177 ? -7.870 -0.702 12.270 1.00 98.06 177 ILE A C 1
ATOM 1410 O O . ILE A 1 177 ? -8.995 -0.209 12.216 1.00 98.06 177 ILE A O 1
ATOM 1414 N N . GLU A 1 178 ? -6.784 0.024 12.514 1.00 96.94 178 GLU A N 1
ATOM 1415 C CA . GLU A 1 178 ? -6.791 1.422 12.936 1.00 96.94 178 GLU A CA 1
ATOM 1416 C C . GLU A 1 178 ? -5.675 2.233 12.243 1.00 96.94 178 GLU A C 1
ATOM 1418 O O . GLU A 1 178 ? -4.638 1.682 11.845 1.00 96.94 178 GLU A O 1
ATOM 1423 N N . PRO A 1 179 ? -5.851 3.562 12.098 1.00 96.31 179 PRO A N 1
ATOM 1424 C CA . PRO A 1 179 ? -4.805 4.438 11.586 1.00 96.31 179 PRO A CA 1
ATOM 1425 C C . PRO A 1 179 ? -3.587 4.469 12.513 1.00 96.31 179 PRO A C 1
ATOM 1427 O O . PRO A 1 179 ? -3.687 4.375 13.739 1.00 96.31 179 PRO A O 1
ATOM 1430 N N . ARG A 1 180 ? -2.411 4.680 11.920 1.00 94.06 180 ARG A N 1
ATOM 1431 C CA . ARG A 1 180 ? -1.179 4.999 12.654 1.00 94.06 180 ARG A CA 1
ATOM 1432 C C . ARG A 1 180 ? -1.227 6.468 13.082 1.00 94.06 180 ARG A C 1
ATOM 1434 O O . ARG A 1 180 ? -1.585 7.326 12.282 1.00 94.06 180 ARG A O 1
ATOM 1441 N N . SER A 1 181 ? -0.791 6.792 14.300 1.00 88.31 181 SER A N 1
ATOM 1442 C CA . SER A 1 181 ? -0.859 8.171 14.833 1.00 88.31 181 SER A CA 1
ATOM 1443 C C . SER A 1 181 ? -0.131 9.208 13.967 1.00 88.31 181 SER A C 1
ATOM 1445 O O . SER A 1 181 ? -0.574 10.350 13.832 1.00 88.31 181 SER A O 1
ATOM 1447 N N . GLY A 1 182 ? 0.979 8.809 13.339 1.00 84.69 182 GLY A N 1
ATOM 1448 C CA . GLY A 1 182 ? 1.695 9.645 12.377 1.00 84.69 182 GLY A CA 1
ATOM 1449 C C . GLY A 1 182 ? 0.862 9.971 11.136 1.00 84.69 182 GLY A C 1
ATOM 1450 O O . GLY A 1 182 ? 0.941 11.091 10.650 1.00 84.69 182 GLY A O 1
ATOM 1451 N N . PHE A 1 183 ? 0.036 9.033 10.666 1.00 87.06 183 PHE A N 1
ATOM 1452 C CA . PHE A 1 183 ? -0.820 9.238 9.496 1.00 87.06 183 PHE A CA 1
ATOM 1453 C C . PHE A 1 183 ? -1.968 10.186 9.839 1.00 87.06 183 PHE A C 1
ATOM 1455 O O . PHE A 1 183 ? -2.210 11.135 9.105 1.00 87.06 183 PHE A O 1
ATOM 1462 N N . SER A 1 184 ? -2.571 10.026 11.020 1.00 82.06 184 SER A N 1
ATOM 1463 C CA . SER A 1 184 ? -3.628 10.926 11.502 1.00 82.06 184 SER A CA 1
ATOM 1464 C C . SER A 1 184 ? -3.164 12.368 11.728 1.00 82.06 184 SER A C 1
ATOM 1466 O O . SER A 1 184 ? -3.970 13.285 11.655 1.00 82.06 184 SER A O 1
ATOM 1468 N N . SER A 1 185 ? -1.886 12.587 12.056 1.00 87.12 185 SER A N 1
ATOM 1469 C CA . SER A 1 185 ? -1.362 13.925 12.383 1.00 87.12 185 SER A CA 1
ATOM 1470 C C . SER A 1 185 ? -0.614 14.608 11.240 1.00 87.12 185 SER A C 1
ATOM 1472 O O . SER A 1 185 ? -0.514 15.832 11.237 1.00 87.12 185 SER A O 1
ATOM 1474 N N . LYS A 1 186 ? -0.048 13.843 10.299 1.00 90.00 186 LYS A N 1
ATOM 1475 C CA . LYS A 1 186 ? 0.830 14.363 9.235 1.00 90.00 186 LYS A CA 1
ATOM 1476 C C . LYS A 1 186 ? 0.347 14.030 7.827 1.00 90.00 186 LYS A C 1
ATOM 1478 O O . LYS A 1 186 ? 1.009 14.438 6.879 1.00 90.00 186 LYS A O 1
ATOM 1483 N N . GLY A 1 187 ? -0.742 13.280 7.693 1.00 90.69 187 GLY A N 1
ATOM 1484 C CA . GLY A 1 187 ? -1.188 12.708 6.428 1.00 90.69 187 GLY A CA 1
ATOM 1485 C C . GLY A 1 187 ? -0.554 11.348 6.132 1.00 90.69 187 GLY A C 1
ATOM 1486 O O . GLY A 1 187 ? 0.434 10.915 6.750 1.00 90.69 187 GLY A O 1
ATOM 1487 N N . PHE A 1 188 ? -1.145 10.665 5.161 1.00 95.12 188 PHE A N 1
ATOM 1488 C CA . PHE A 1 188 ? -0.751 9.330 4.735 1.00 95.12 188 PHE A CA 1
ATOM 1489 C C . PHE A 1 188 ? 0.588 9.381 3.995 1.00 95.12 188 PHE A C 1
ATOM 1491 O O . PHE A 1 188 ? 0.787 10.237 3.137 1.00 95.12 188 PHE A O 1
ATOM 1498 N N . GLU A 1 189 ? 1.524 8.500 4.349 1.00 94.00 189 GLU A N 1
ATOM 1499 C CA . GLU A 1 189 ? 2.816 8.409 3.656 1.00 94.00 189 GLU A CA 1
ATOM 1500 C C . GLU A 1 189 ? 2.666 7.629 2.353 1.00 94.00 189 GLU A C 1
ATOM 1502 O O . GLU A 1 189 ? 2.081 6.548 2.352 1.00 94.00 189 GLU A O 1
ATOM 1507 N N . GLY A 1 190 ? 3.194 8.167 1.262 1.00 91.88 190 GLY A N 1
ATOM 1508 C CA . GLY A 1 190 ? 3.230 7.468 -0.012 1.00 91.88 190 GLY A CA 1
ATOM 1509 C C . GLY A 1 190 ? 4.163 8.148 -0.998 1.00 91.88 190 GLY A C 1
ATOM 1510 O O . GLY A 1 190 ? 4.867 9.104 -0.669 1.00 91.88 190 GLY A O 1
ATOM 1511 N N . HIS A 1 191 ? 4.124 7.684 -2.235 1.00 87.31 191 HIS A N 1
ATOM 1512 C CA . HIS A 1 191 ? 5.044 8.062 -3.290 1.00 87.31 191 HIS A CA 1
ATOM 1513 C C . HIS A 1 191 ? 4.290 8.491 -4.540 1.00 87.31 191 HIS A C 1
ATOM 1515 O O . HIS A 1 191 ? 3.278 7.909 -4.929 1.00 87.31 191 HIS A O 1
ATOM 1521 N N . ARG A 1 192 ? 4.837 9.479 -5.237 1.00 83.31 192 ARG A N 1
ATOM 1522 C CA . ARG A 1 192 ? 4.593 9.605 -6.674 1.00 83.31 192 ARG A CA 1
ATOM 1523 C C . ARG A 1 192 ? 5.629 8.763 -7.398 1.00 83.31 192 ARG A C 1
ATOM 1525 O O . ARG A 1 192 ? 6.739 8.617 -6.896 1.00 83.31 192 ARG A O 1
ATOM 1532 N N . LEU A 1 193 ? 5.285 8.253 -8.570 1.00 70.38 193 LEU A N 1
ATOM 1533 C CA . LEU A 1 193 ? 6.264 7.609 -9.440 1.00 70.38 193 LEU A CA 1
ATOM 1534 C C . LEU A 1 193 ? 6.758 8.605 -10.482 1.00 70.38 193 LEU A C 1
ATOM 1536 O O . LEU A 1 193 ? 6.006 9.488 -10.914 1.00 70.38 193 LEU A O 1
ATOM 1540 N N . ASP A 1 194 ? 8.017 8.473 -10.866 1.00 58.81 194 ASP A N 1
ATOM 1541 C CA . ASP A 1 194 ? 8.582 9.208 -11.983 1.00 58.81 194 ASP A CA 1
ATOM 1542 C C . ASP A 1 194 ? 8.179 8.596 -13.339 1.00 58.81 194 ASP A C 1
ATOM 1544 O O . ASP A 1 194 ? 7.366 7.673 -13.433 1.00 58.81 194 ASP A O 1
ATOM 1548 N N . GLY A 1 195 ? 8.727 9.147 -14.426 1.00 46.09 195 GLY A N 1
ATOM 1549 C CA . GLY A 1 195 ? 8.455 8.668 -15.785 1.00 46.09 195 GLY A CA 1
ATOM 1550 C C . GLY A 1 195 ? 9.016 7.276 -16.102 1.00 46.09 195 GLY A C 1
ATOM 1551 O O . GLY A 1 195 ? 8.763 6.775 -17.197 1.00 46.09 195 GLY A O 1
ATOM 1552 N N . TYR A 1 196 ? 9.765 6.671 -15.183 1.00 47.34 196 TYR A N 1
ATOM 1553 C CA . TYR A 1 196 ? 10.369 5.345 -15.296 1.00 47.34 196 TYR A CA 1
ATOM 1554 C C . TYR A 1 196 ? 9.721 4.332 -14.341 1.00 47.34 196 TYR A C 1
ATOM 1556 O O . TYR A 1 196 ? 9.975 3.142 -14.467 1.00 47.34 196 TYR A O 1
ATOM 1564 N N . GLY A 1 197 ? 8.815 4.778 -13.462 1.00 53.62 197 GLY A N 1
ATOM 1565 C CA . GLY A 1 197 ? 8.161 3.927 -12.468 1.00 53.62 197 GLY A CA 1
ATOM 1566 C C . GLY A 1 197 ? 8.878 3.898 -11.119 1.00 53.62 197 GLY A C 1
ATOM 1567 O O . GLY A 1 197 ? 8.417 3.201 -10.218 1.00 53.62 197 GLY A O 1
ATOM 1568 N N . GLU A 1 198 ? 9.944 4.684 -10.956 1.00 61.84 198 GLU A N 1
ATOM 1569 C CA . GLU A 1 198 ? 10.698 4.776 -9.710 1.00 61.84 198 GLU A CA 1
ATOM 1570 C C . GLU A 1 198 ? 9.987 5.703 -8.714 1.00 61.84 198 GLU A C 1
ATOM 1572 O O . GLU A 1 198 ? 9.507 6.783 -9.091 1.00 61.84 198 GLU A O 1
ATOM 1577 N N . PRO A 1 199 ? 9.895 5.322 -7.429 1.00 69.31 199 PRO A N 1
ATOM 1578 C CA . PRO A 1 199 ? 9.258 6.155 -6.427 1.00 69.31 199 PRO A CA 1
ATOM 1579 C C . PRO A 1 199 ? 10.103 7.398 -6.124 1.00 69.31 199 PRO A C 1
ATOM 1581 O O . PRO A 1 199 ? 11.246 7.318 -5.672 1.00 69.31 199 PRO A O 1
ATOM 1584 N N . TYR A 1 200 ? 9.499 8.578 -6.281 1.00 72.00 200 TYR A N 1
ATOM 1585 C CA . TYR A 1 200 ? 10.012 9.805 -5.674 1.00 72.00 200 TYR A CA 1
ATOM 1586 C C . TYR A 1 200 ? 10.098 9.651 -4.147 1.00 72.00 200 TYR A C 1
ATOM 1588 O O . TYR A 1 200 ? 9.402 8.808 -3.576 1.00 72.00 200 TYR A O 1
ATOM 1596 N N . PRO A 1 201 ? 10.898 10.482 -3.448 1.00 83.00 201 PRO A N 1
ATOM 1597 C CA . PRO A 1 201 ? 10.930 10.482 -1.989 1.00 83.00 201 PRO A CA 1
ATOM 1598 C C . PRO A 1 201 ? 9.526 10.544 -1.387 1.00 83.00 201 PRO A C 1
ATOM 1600 O O . PRO A 1 201 ? 8.667 11.259 -1.905 1.00 83.00 201 PRO A O 1
ATOM 1603 N N . ALA A 1 202 ? 9.310 9.809 -0.295 1.00 86.12 202 ALA A N 1
ATOM 1604 C CA . ALA A 1 202 ? 8.005 9.729 0.346 1.00 86.12 202 ALA A CA 1
ATOM 1605 C C . ALA A 1 202 ? 7.470 11.125 0.704 1.00 86.12 202 ALA A C 1
ATOM 1607 O O . ALA A 1 202 ? 8.168 11.950 1.306 1.00 86.12 202 ALA A O 1
ATOM 1608 N N . THR A 1 203 ? 6.212 11.373 0.358 1.00 89.94 203 THR A N 1
ATOM 1609 C CA . THR A 1 203 ? 5.472 12.595 0.679 1.00 89.94 203 THR A CA 1
ATOM 1610 C C . THR A 1 203 ? 4.229 12.264 1.499 1.00 89.94 203 THR A C 1
ATOM 1612 O O . THR A 1 203 ? 3.963 11.108 1.828 1.00 89.94 203 THR A O 1
ATOM 1615 N N . ARG A 1 204 ? 3.483 13.301 1.889 1.00 93.56 204 ARG A N 1
ATOM 1616 C CA . ARG A 1 204 ? 2.246 13.169 2.660 1.00 93.56 204 ARG A CA 1
ATOM 1617 C C . ARG A 1 204 ? 1.052 13.534 1.796 1.00 93.56 204 ARG A C 1
ATOM 1619 O O . ARG A 1 204 ? 1.105 14.556 1.122 1.00 93.56 204 ARG A O 1
ATOM 1626 N N . PHE A 1 205 ? 0.010 12.719 1.869 1.00 92.31 205 PHE A N 1
ATOM 1627 C CA . PHE A 1 205 ? -1.248 12.900 1.151 1.00 92.31 205 PHE A CA 1
ATOM 1628 C C . PHE A 1 205 ? -2.403 13.045 2.136 1.00 92.31 205 PHE A C 1
ATOM 1630 O O . PHE A 1 205 ? -2.374 12.455 3.226 1.00 92.31 205 PHE A O 1
ATOM 1637 N N . ASP A 1 206 ? -3.423 13.808 1.746 1.00 95.44 206 ASP A N 1
ATOM 1638 C CA . ASP A 1 206 ? -4.690 13.873 2.478 1.00 95.44 206 ASP A CA 1
ATOM 1639 C C . ASP A 1 206 ? -5.483 12.573 2.276 1.00 95.44 206 ASP A C 1
ATOM 1641 O O . ASP A 1 206 ? -6.332 12.436 1.390 1.00 95.44 206 ASP A O 1
ATOM 1645 N N . ALA A 1 207 ? -5.143 11.566 3.079 1.00 96.31 207 ALA A N 1
ATOM 1646 C CA . ALA A 1 207 ? -5.814 10.282 3.086 1.00 96.31 207 ALA A CA 1
ATOM 1647 C C . ALA A 1 207 ? -5.880 9.687 4.494 1.00 96.31 207 ALA A C 1
ATOM 1649 O O . ALA A 1 207 ? -4.935 9.767 5.280 1.00 96.31 207 ALA A O 1
ATOM 1650 N N . ASP A 1 208 ? -6.990 9.009 4.768 1.00 96.56 208 ASP A N 1
ATOM 1651 C CA . ASP A 1 208 ? -7.277 8.409 6.063 1.00 96.56 208 ASP A CA 1
ATOM 1652 C C . ASP A 1 208 ? -7.435 6.897 5.957 1.00 96.56 208 ASP A C 1
ATOM 1654 O O . ASP A 1 208 ? -8.104 6.376 5.059 1.00 96.56 208 ASP A O 1
ATOM 1658 N N . VAL A 1 209 ? -6.881 6.183 6.936 1.00 97.62 209 VAL A N 1
ATOM 1659 C CA . VAL A 1 209 ? -7.247 4.784 7.176 1.00 97.62 209 VAL A CA 1
ATOM 1660 C C . VAL A 1 209 ? -8.576 4.765 7.916 1.00 97.62 209 VAL A C 1
ATOM 1662 O O . VAL A 1 209 ? -8.694 5.311 9.015 1.00 97.62 209 VAL A O 1
ATOM 1665 N N . LEU A 1 210 ? -9.572 4.109 7.328 1.00 97.25 210 LEU A N 1
ATOM 1666 C CA . LEU A 1 210 ? -10.849 3.879 7.988 1.00 97.25 210 LEU A CA 1
ATOM 1667 C C . LEU A 1 210 ? -10.732 2.689 8.937 1.00 97.25 210 LEU A C 1
ATOM 1669 O O . LEU A 1 210 ? -10.089 1.687 8.622 1.00 97.25 210 LEU A O 1
ATOM 1673 N N . VAL A 1 211 ? -11.385 2.801 10.093 1.00 97.06 211 VAL A N 1
ATOM 1674 C CA . VAL A 1 211 ? -11.411 1.724 11.083 1.00 97.06 211 VAL A CA 1
ATOM 1675 C C . VAL A 1 211 ? -12.109 0.501 10.492 1.00 97.06 211 VAL A C 1
ATOM 1677 O O . VAL A 1 211 ? -13.224 0.607 9.978 1.00 97.06 211 VAL A O 1
ATOM 1680 N N . GLY A 1 212 ? -11.448 -0.649 10.584 1.00 96.12 212 GLY A N 1
ATOM 1681 C CA . GLY A 1 212 ? -11.969 -1.944 10.155 1.00 96.12 212 GLY A CA 1
ATOM 1682 C C . GLY A 1 212 ? -12.105 -2.902 11.332 1.00 96.12 212 GLY A C 1
ATOM 1683 O O . GLY A 1 212 ? -11.366 -2.796 12.311 1.00 96.12 212 GLY A O 1
ATOM 1684 N N . LYS A 1 213 ? -13.037 -3.846 11.229 1.00 95.88 213 LYS A N 1
ATOM 1685 C CA . LYS A 1 213 ? -13.178 -4.971 12.155 1.00 95.88 213 LYS A CA 1
ATOM 1686 C C . LYS A 1 213 ? -13.033 -6.267 11.373 1.00 95.88 213 LYS A C 1
ATOM 1688 O O . LYS A 1 213 ? -13.614 -6.393 10.299 1.00 95.88 213 LYS A O 1
ATOM 1693 N N . VAL A 1 214 ? -12.230 -7.179 11.901 1.00 95.81 214 VAL A N 1
ATOM 1694 C CA . VAL A 1 214 ? -12.079 -8.543 11.401 1.00 95.81 214 VAL A CA 1
ATOM 1695 C C . VAL A 1 214 ? -12.610 -9.472 12.483 1.00 95.81 214 VAL A C 1
ATOM 1697 O O . VAL A 1 214 ? -12.052 -9.524 13.584 1.00 95.81 214 VAL A O 1
ATOM 1700 N N . ASP A 1 215 ? -13.708 -10.148 12.163 1.00 94.94 215 ASP A N 1
ATOM 1701 C CA . ASP A 1 215 ? -14.413 -11.061 13.059 1.00 94.94 215 ASP A CA 1
ATOM 1702 C C . ASP A 1 215 ? -13.688 -12.410 13.180 1.00 94.94 215 ASP A C 1
ATOM 1704 O O . ASP A 1 215 ? -12.890 -12.793 12.319 1.00 94.94 215 ASP A O 1
ATOM 1708 N N . SER A 1 216 ? -13.964 -13.142 14.261 1.00 93.88 216 SER A N 1
ATOM 1709 C CA . SER A 1 216 ? -13.306 -14.425 14.555 1.00 93.88 216 SER A CA 1
ATOM 1710 C C . SER A 1 216 ? -13.645 -15.550 13.579 1.00 93.88 216 SER A C 1
ATOM 1712 O O . SER A 1 216 ? -12.850 -16.477 13.426 1.00 93.88 216 SER A O 1
ATOM 1714 N N . ASP A 1 217 ? -14.754 -15.451 12.850 1.00 92.62 217 ASP A N 1
ATOM 1715 C CA . ASP A 1 217 ? -15.173 -16.388 11.804 1.00 92.62 217 ASP A CA 1
ATOM 1716 C C . ASP A 1 217 ? -14.717 -15.972 10.390 1.00 92.62 217 ASP A C 1
ATOM 1718 O O . ASP A 1 217 ? -14.886 -16.726 9.427 1.00 92.62 217 ASP A O 1
ATOM 1722 N N . TYR A 1 218 ? -14.059 -14.816 10.245 1.00 94.25 218 TYR A N 1
ATOM 1723 C CA . TYR A 1 218 ? -13.512 -14.380 8.966 1.00 94.25 218 TYR A CA 1
ATOM 1724 C C . TYR A 1 218 ? -12.279 -15.212 8.582 1.00 94.25 218 TYR A C 1
ATOM 1726 O O . TYR A 1 218 ? -11.349 -15.395 9.365 1.00 94.25 218 TYR A O 1
ATOM 1734 N N . ARG A 1 219 ? -12.255 -15.731 7.349 1.00 93.19 219 ARG A N 1
ATOM 1735 C CA . ARG A 1 219 ? -11.120 -16.500 6.785 1.00 93.19 219 ARG A CA 1
ATOM 1736 C C . ARG A 1 219 ? -10.622 -15.947 5.446 1.00 93.19 219 ARG A C 1
ATOM 1738 O O . ARG A 1 219 ? -9.816 -16.582 4.773 1.00 93.19 219 ARG A O 1
ATOM 1745 N N . GLY A 1 220 ? -11.132 -14.786 5.038 1.00 93.00 220 GLY A N 1
ATOM 1746 C CA . GLY A 1 220 ? -10.728 -14.129 3.799 1.00 93.00 220 GLY A CA 1
ATOM 1747 C C . GLY A 1 220 ? -9.421 -13.345 3.933 1.00 93.00 220 GLY A C 1
ATOM 1748 O O . GLY A 1 220 ? -8.784 -13.315 4.986 1.00 93.00 220 GLY A O 1
ATOM 1749 N N . ASN A 1 221 ? -9.043 -12.684 2.840 1.00 92.62 221 ASN A N 1
ATOM 1750 C CA . ASN A 1 221 ? -7.882 -11.802 2.799 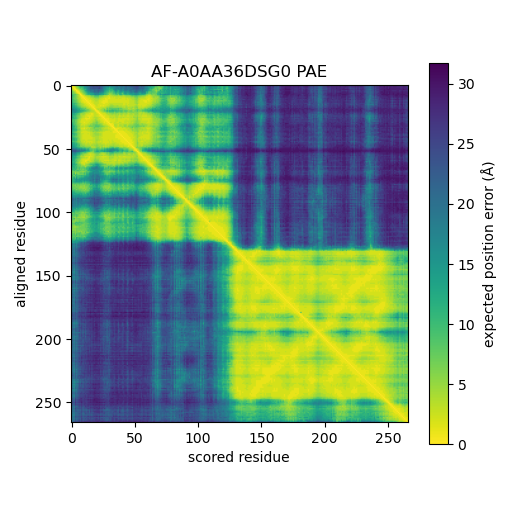1.00 92.62 221 ASN A CA 1
ATOM 1751 C C . ASN A 1 221 ? -8.188 -10.480 3.518 1.00 92.62 221 ASN A C 1
ATOM 1753 O O . ASN A 1 221 ? -9.078 -9.730 3.109 1.00 92.62 221 ASN A O 1
ATOM 1757 N N . VAL A 1 222 ? -7.438 -10.189 4.577 1.00 95.75 222 VAL A N 1
ATOM 1758 C CA . VAL A 1 222 ? -7.568 -8.957 5.352 1.00 95.75 222 VAL A CA 1
ATOM 1759 C C . VAL A 1 222 ? -7.177 -7.756 4.490 1.00 95.75 222 VAL A C 1
ATOM 1761 O O . VAL A 1 222 ? -6.106 -7.722 3.886 1.00 95.75 222 VAL A O 1
ATOM 1764 N N . GLY A 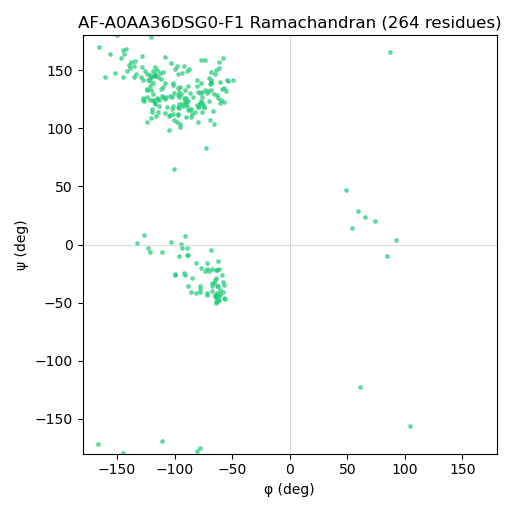1 223 ? -8.039 -6.739 4.462 1.00 95.75 223 GLY A N 1
ATOM 1765 C CA . GLY A 1 223 ? -7.811 -5.504 3.718 1.00 95.75 223 GLY A CA 1
ATOM 1766 C C . GLY A 1 223 ? -7.812 -4.267 4.611 1.00 95.75 223 GLY A C 1
ATOM 1767 O O . GLY A 1 223 ? -8.596 -4.162 5.553 1.00 95.75 223 GLY A O 1
ATOM 1768 N N . VAL A 1 224 ? -6.963 -3.296 4.279 1.00 98.12 224 VAL A N 1
ATOM 1769 C CA . VAL A 1 224 ? -6.968 -1.956 4.878 1.00 98.12 224 VAL A CA 1
ATOM 1770 C C . VAL A 1 224 ? -7.763 -1.022 3.979 1.00 98.12 224 VAL A C 1
ATOM 1772 O O . VAL A 1 224 ? -7.491 -0.916 2.783 1.00 98.12 224 VAL A O 1
ATOM 1775 N N . ILE A 1 225 ? -8.742 -0.321 4.546 1.00 98.12 225 ILE A N 1
ATOM 1776 C CA . ILE A 1 225 ? -9.547 0.639 3.792 1.00 98.12 225 ILE A CA 1
ATOM 1777 C C . ILE A 1 225 ? -8.913 2.020 3.919 1.00 98.12 225 ILE A C 1
ATOM 1779 O O . ILE A 1 225 ? -8.838 2.572 5.015 1.00 98.12 225 ILE A O 1
ATOM 1783 N N . VAL A 1 226 ? -8.508 2.597 2.791 1.00 98.19 226 VAL A N 1
ATOM 1784 C CA . VAL A 1 226 ? -7.943 3.948 2.718 1.00 98.19 226 VAL A CA 1
ATOM 1785 C C . VAL A 1 226 ? -8.892 4.848 1.938 1.00 98.19 226 VAL A C 1
ATOM 1787 O O . VAL A 1 226 ? -9.260 4.554 0.796 1.00 98.19 226 VAL A O 1
ATOM 1790 N N . LYS A 1 227 ? -9.311 5.953 2.552 1.00 98.00 227 LYS A N 1
ATOM 1791 C CA . LYS A 1 227 ? -10.062 7.021 1.897 1.00 98.00 227 LYS A CA 1
ATOM 1792 C C . LYS A 1 227 ? -9.085 8.130 1.524 1.00 98.00 227 LYS A C 1
ATOM 1794 O O . LYS A 1 227 ? -8.636 8.865 2.388 1.00 98.00 227 LYS A O 1
ATOM 1799 N N . ASN A 1 228 ? -8.774 8.228 0.239 1.00 96.88 228 ASN A N 1
ATOM 1800 C CA . ASN A 1 228 ? -7.941 9.281 -0.319 1.00 96.88 228 ASN A CA 1
ATOM 1801 C C . ASN A 1 228 ? -8.819 10.468 -0.743 1.00 96.88 228 ASN A C 1
ATOM 1803 O O . ASN A 1 228 ? -9.746 10.291 -1.543 1.00 96.88 228 ASN A O 1
ATOM 1807 N N . ASN A 1 229 ? -8.544 11.648 -0.193 1.00 95.81 229 ASN A N 1
ATOM 1808 C CA . ASN A 1 229 ? -9.187 12.918 -0.540 1.00 95.81 229 ASN A CA 1
ATOM 1809 C C . ASN A 1 229 ? -8.289 13.800 -1.428 1.00 95.81 229 ASN A C 1
ATOM 1811 O O . ASN A 1 229 ? -8.691 14.896 -1.805 1.00 95.81 229 ASN A O 1
ATOM 1815 N N . ASP A 1 230 ? -7.114 13.294 -1.792 1.00 92.38 230 ASP A N 1
ATOM 1816 C CA . ASP A 1 230 ? -6.087 13.954 -2.587 1.00 92.38 230 ASP A CA 1
ATOM 1817 C C . ASP A 1 230 ? -5.950 13.305 -3.982 1.00 92.38 230 ASP A C 1
ATOM 1819 O O . ASP A 1 230 ? -6.758 12.464 -4.413 1.00 92.38 230 ASP A O 1
ATOM 1823 N N . ILE A 1 231 ? -4.896 13.685 -4.702 1.00 85.44 231 ILE A N 1
ATOM 1824 C CA . ILE A 1 231 ? -4.462 13.050 -5.943 1.00 85.44 231 ILE A CA 1
ATOM 1825 C C . ILE A 1 231 ? -4.070 11.574 -5.730 1.00 85.44 231 ILE A C 1
ATOM 1827 O O . ILE A 1 231 ? -3.715 11.164 -4.619 1.00 85.44 231 ILE A O 1
ATOM 1831 N N . PRO A 1 232 ? -4.110 10.736 -6.784 1.00 88.50 232 PRO A N 1
ATOM 1832 C CA . PRO A 1 232 ? -3.625 9.364 -6.696 1.00 88.50 232 PRO A CA 1
ATOM 1833 C C . PRO A 1 232 ? -2.134 9.286 -6.339 1.00 88.50 232 PRO A C 1
ATOM 1835 O O . PRO A 1 232 ? -1.317 10.025 -6.890 1.00 88.50 232 PRO A O 1
ATOM 1838 N N . PHE A 1 233 ? -1.780 8.335 -5.477 1.00 87.00 233 PHE A N 1
ATOM 1839 C CA . PHE A 1 233 ? -0.401 8.070 -5.058 1.00 87.00 233 PHE A CA 1
ATOM 1840 C C . PHE A 1 233 ? -0.149 6.571 -4.898 1.00 87.00 233 PHE A C 1
ATOM 1842 O O . PHE A 1 233 ? -1.081 5.768 -4.909 1.00 87.00 233 PHE A O 1
ATOM 1849 N N . TYR A 1 234 ? 1.111 6.187 -4.753 1.00 89.81 234 TYR A N 1
ATOM 1850 C CA . TYR A 1 234 ? 1.546 4.804 -4.611 1.00 89.81 234 TYR A CA 1
ATOM 1851 C C . TYR A 1 234 ? 2.053 4.526 -3.203 1.00 89.81 234 TYR A C 1
ATOM 1853 O O . TYR A 1 234 ? 2.627 5.394 -2.554 1.00 89.81 234 TYR A O 1
ATOM 1861 N N . VAL A 1 235 ? 1.865 3.296 -2.749 1.00 91.19 235 VAL A N 1
ATOM 1862 C CA . VAL A 1 235 ? 2.482 2.761 -1.536 1.00 91.19 235 VAL A CA 1
ATOM 1863 C C . VAL A 1 235 ? 3.331 1.578 -1.960 1.00 91.19 235 VAL A C 1
ATOM 1865 O O . VAL A 1 235 ? 2.846 0.715 -2.698 1.00 91.19 235 VAL A O 1
ATOM 1868 N N . VAL A 1 236 ? 4.588 1.552 -1.533 1.00 86.81 236 VAL A N 1
ATOM 1869 C CA . VAL A 1 236 ? 5.544 0.530 -1.966 1.00 86.81 236 VAL A CA 1
ATOM 1870 C C . VAL A 1 236 ? 5.543 -0.667 -1.011 1.00 86.81 236 VAL A C 1
ATOM 1872 O O . VAL A 1 236 ? 5.205 -0.527 0.167 1.00 86.81 236 VAL A O 1
ATOM 1875 N N . ALA A 1 237 ? 5.901 -1.863 -1.496 1.00 85.94 237 ALA A N 1
ATOM 1876 C CA . ALA A 1 237 ? 5.913 -3.060 -0.654 1.00 85.94 237 ALA A CA 1
ATOM 1877 C C . ALA A 1 237 ? 6.734 -2.879 0.629 1.00 85.94 237 ALA A C 1
ATOM 1879 O O . ALA A 1 237 ? 7.809 -2.281 0.648 1.00 85.94 237 ALA A O 1
ATOM 1880 N N . GLY A 1 238 ? 6.211 -3.429 1.723 1.00 87.88 238 GLY A N 1
ATOM 1881 C CA . GLY A 1 238 ? 6.824 -3.372 3.045 1.00 87.88 238 GLY A CA 1
ATOM 1882 C C . GLY A 1 238 ? 6.515 -2.098 3.834 1.00 87.88 238 GLY A C 1
ATOM 1883 O O . GLY A 1 238 ? 6.780 -2.063 5.044 1.00 87.88 238 GLY A O 1
ATOM 1884 N N . GLU A 1 239 ? 5.912 -1.079 3.215 1.00 91.81 239 GLU A N 1
ATOM 1885 C CA . GLU A 1 239 ? 5.470 0.115 3.930 1.00 91.81 239 GLU A CA 1
ATOM 1886 C C . GLU A 1 239 ? 4.309 -0.181 4.869 1.00 91.81 239 GLU A C 1
ATOM 1888 O O . GLU A 1 239 ? 3.373 -0.919 4.558 1.00 91.81 239 GLU A O 1
ATOM 1893 N N . ARG A 1 240 ? 4.370 0.436 6.050 1.00 94.44 240 ARG A N 1
ATOM 1894 C CA . ARG A 1 240 ? 3.365 0.281 7.101 1.00 94.44 240 ARG A CA 1
ATOM 1895 C C . ARG A 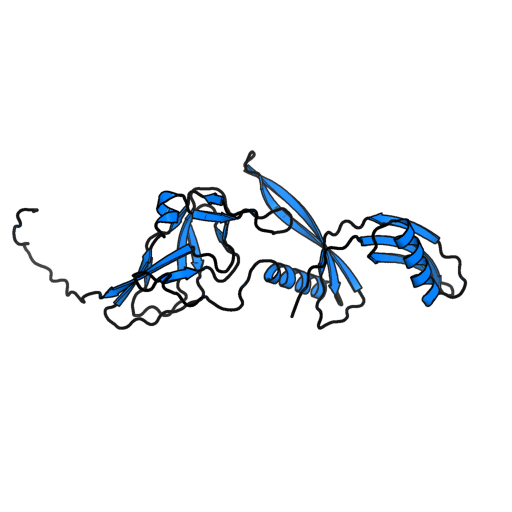1 240 ? 2.225 1.258 6.879 1.00 94.44 240 ARG A C 1
ATOM 1897 O O . ARG A 1 240 ? 2.388 2.452 7.138 1.00 94.44 240 ARG A O 1
ATOM 1904 N N . ILE A 1 241 ? 1.066 0.746 6.495 1.00 95.81 241 ILE A N 1
ATOM 1905 C CA . ILE A 1 241 ? -0.089 1.571 6.128 1.00 95.81 241 ILE A CA 1
ATOM 1906 C C . ILE A 1 241 ? -1.121 1.716 7.240 1.00 95.81 241 ILE A C 1
ATOM 1908 O O . ILE A 1 241 ? -1.832 2.712 7.300 1.00 95.81 241 ILE A O 1
ATOM 1912 N N . ALA A 1 242 ? -1.188 0.747 8.145 1.00 97.62 242 ALA A N 1
ATOM 1913 C CA . ALA A 1 242 ? -2.129 0.724 9.254 1.00 97.62 242 ALA A CA 1
ATOM 1914 C C . ALA A 1 242 ? -1.514 -0.031 10.433 1.00 97.62 242 ALA A C 1
ATOM 1916 O O . ALA A 1 242 ? -0.380 -0.513 10.370 1.00 97.62 242 ALA A O 1
ATOM 1917 N N . GLN A 1 243 ? -2.268 -0.125 11.516 1.00 97.69 243 GLN A N 1
ATOM 1918 C CA . GLN A 1 243 ? -1.961 -1.001 12.634 1.00 97.69 243 GLN A CA 1
ATOM 1919 C C . GLN A 1 243 ? -3.230 -1.741 13.048 1.00 97.69 243 GLN A C 1
ATOM 1921 O O . GLN A 1 243 ? -4.328 -1.272 12.759 1.00 97.69 243 GLN A O 1
ATOM 1926 N N . GLY A 1 244 ? -3.102 -2.884 13.712 1.00 97.25 244 GLY A N 1
ATOM 1927 C CA . GLY A 1 244 ? -4.262 -3.585 14.243 1.00 97.25 244 GLY A CA 1
ATOM 1928 C C . GLY A 1 244 ? -4.069 -4.095 15.659 1.00 97.25 244 GLY A C 1
ATOM 1929 O O . GLY A 1 244 ? -2.975 -4.512 16.041 1.00 97.25 244 GLY A O 1
ATOM 1930 N N . THR A 1 245 ? -5.142 -4.060 16.439 1.00 97.31 245 THR A N 1
ATOM 1931 C CA . THR A 1 245 ? -5.166 -4.484 17.840 1.00 97.31 245 THR A CA 1
ATOM 1932 C C . THR A 1 245 ? -6.185 -5.601 18.009 1.00 97.31 245 THR A C 1
ATOM 1934 O O . THR A 1 245 ? -7.287 -5.529 17.470 1.00 97.31 245 THR A O 1
ATOM 1937 N N . ILE A 1 246 ? -5.815 -6.641 18.754 1.00 95.81 246 ILE A N 1
ATOM 1938 C CA . ILE A 1 246 ? -6.727 -7.732 19.102 1.00 95.81 246 ILE A CA 1
ATOM 1939 C C . ILE A 1 246 ? -7.446 -7.354 20.396 1.00 95.81 246 ILE A C 1
ATOM 1941 O O . ILE A 1 246 ? -6.795 -7.100 21.413 1.00 95.81 246 ILE A O 1
ATOM 1945 N N . TYR A 1 247 ? -8.774 -7.346 20.360 1.00 94.62 247 TYR A N 1
ATOM 1946 C CA . TYR A 1 247 ? -9.627 -7.108 21.519 1.00 94.62 247 TYR A CA 1
ATOM 1947 C C . TYR A 1 247 ? -10.432 -8.356 21.844 1.00 94.62 247 TYR A C 1
ATOM 1949 O O . TYR A 1 247 ? -10.872 -9.068 20.946 1.00 94.62 247 TYR A O 1
ATOM 1957 N N . LYS A 1 248 ? -10.643 -8.604 23.138 1.00 93.81 248 LYS A N 1
ATOM 1958 C CA . LYS A 1 248 ? -11.652 -9.561 23.585 1.00 93.81 248 LYS A CA 1
ATOM 1959 C C . LYS A 1 248 ? -13.020 -8.892 23.449 1.00 93.81 248 LYS A C 1
ATOM 1961 O O . LYS A 1 248 ? -13.223 -7.814 24.007 1.00 93.81 248 LYS A O 1
ATOM 1966 N N . SER A 1 249 ? -13.919 -9.520 22.708 1.00 86.50 249 SER A N 1
ATOM 1967 C CA . SER A 1 249 ? -15.327 -9.158 22.620 1.00 86.50 249 SER A CA 1
ATOM 1968 C C . SER A 1 249 ? -16.123 -10.042 23.577 1.00 86.50 249 SER A C 1
ATOM 19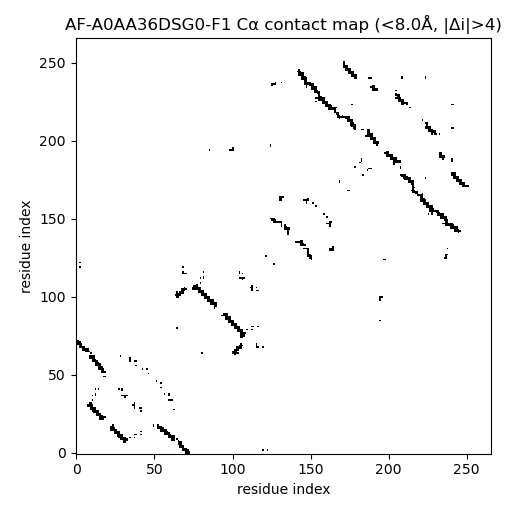70 O O . SER A 1 249 ? -15.909 -11.250 23.637 1.00 86.50 249 SER A O 1
ATOM 1972 N N . GLU A 1 250 ? -17.028 -9.445 24.345 1.00 81.88 250 GLU A N 1
ATOM 1973 C CA . GLU A 1 250 ? -17.954 -10.203 25.188 1.00 81.88 250 GLU A CA 1
ATOM 1974 C C . GLU A 1 250 ? -19.220 -10.511 24.389 1.00 81.88 250 GLU A C 1
ATOM 1976 O O . GLU A 1 250 ? -19.871 -9.601 23.865 1.00 81.88 250 GLU A O 1
ATOM 1981 N N . ASP A 1 251 ? -19.590 -11.787 24.331 1.00 78.81 251 ASP A N 1
ATOM 1982 C CA . ASP A 1 251 ? -20.868 -12.195 23.763 1.00 78.81 251 ASP A CA 1
ATOM 1983 C C . ASP A 1 251 ? -22.001 -11.673 24.644 1.00 78.81 251 ASP A C 1
ATOM 1985 O O . ASP A 1 251 ? -22.154 -12.050 25.807 1.00 78.81 251 ASP A O 1
ATOM 1989 N N . SER A 1 252 ? -22.797 -10.768 24.082 1.00 83.19 252 SER A N 1
ATOM 1990 C CA . SER A 1 252 ? -23.910 -10.138 24.782 1.00 83.19 252 SER A CA 1
ATOM 1991 C C . SER A 1 252 ? -25.229 -10.550 24.145 1.00 83.19 252 SER A C 1
ATOM 1993 O O . SER A 1 252 ? -25.445 -10.359 22.949 1.00 83.19 252 SER A O 1
ATOM 1995 N N . LEU A 1 253 ? -26.137 -11.089 24.959 1.00 87.62 253 LEU A N 1
ATOM 1996 C CA . LEU A 1 253 ? -27.515 -11.333 24.548 1.00 87.62 253 LEU A CA 1
ATOM 1997 C C . LEU A 1 253 ? -28.290 -10.021 24.639 1.00 87.62 253 LEU A C 1
ATOM 1999 O O . LEU A 1 253 ? -28.427 -9.443 25.717 1.00 87.62 253 LEU A O 1
ATOM 2003 N N . LEU A 1 254 ? -28.808 -9.558 23.504 1.00 91.19 254 LEU A N 1
ATOM 2004 C CA . LEU A 1 254 ? -29.727 -8.426 23.482 1.00 91.19 254 LEU A CA 1
ATOM 2005 C C . LEU A 1 254 ? -31.099 -8.896 23.980 1.00 91.19 254 LEU A C 1
ATOM 2007 O O . LEU A 1 254 ? -31.690 -9.809 23.404 1.00 91.19 254 LEU A O 1
ATOM 2011 N N . VAL A 1 255 ? -31.594 -8.275 25.053 1.00 93.56 255 VAL A N 1
ATOM 2012 C CA . VAL A 1 255 ? -32.915 -8.548 25.636 1.00 93.56 255 VAL A CA 1
ATOM 2013 C C . VAL A 1 255 ? -33.792 -7.313 25.457 1.00 93.56 255 VAL A C 1
ATOM 2015 O O . VAL A 1 255 ? -33.462 -6.238 25.954 1.00 93.56 255 VAL A O 1
ATOM 2018 N N . GLU A 1 256 ? -34.902 -7.464 24.737 1.00 95.38 256 GLU A N 1
ATOM 2019 C CA . GLU A 1 256 ? -35.902 -6.407 24.570 1.00 95.38 256 GLU A CA 1
ATOM 2020 C C . GLU A 1 256 ? -36.712 -6.229 25.863 1.00 95.38 256 GLU A C 1
ATOM 2022 O O . GLU A 1 256 ? -37.169 -7.203 26.464 1.00 95.38 256 GLU A O 1
ATOM 2027 N N . VAL A 1 257 ? -36.891 -4.981 26.295 1.00 96.81 257 VAL A N 1
ATOM 2028 C CA . VAL A 1 257 ? -37.633 -4.608 27.507 1.00 96.81 257 VAL A CA 1
ATOM 2029 C C . VAL A 1 257 ? -38.548 -3.423 27.214 1.00 96.81 257 VAL A C 1
ATOM 2031 O O . VAL A 1 257 ? -38.271 -2.626 26.320 1.00 96.81 257 VAL A O 1
ATOM 2034 N N . SER A 1 258 ? -39.637 -3.287 27.972 1.00 96.06 258 SER A N 1
ATOM 2035 C CA . SER A 1 258 ? -40.582 -2.175 27.807 1.00 96.06 258 SER A CA 1
ATOM 2036 C C . SER A 1 258 ? -40.054 -0.835 28.327 1.00 96.06 258 SER A C 1
ATOM 2038 O O . SER A 1 258 ? -40.534 0.209 27.896 1.00 96.06 258 SER A O 1
ATOM 2040 N N . GLU A 1 259 ? -39.091 -0.852 29.250 1.00 96.00 259 GLU A N 1
ATOM 2041 C CA . GLU A 1 259 ? -38.492 0.341 29.853 1.00 96.00 259 GLU A CA 1
ATOM 2042 C C . GLU A 1 259 ? -37.043 0.075 30.294 1.00 96.00 259 GLU A C 1
ATOM 2044 O O . GLU A 1 259 ? -36.694 -1.047 30.665 1.00 96.00 259 GLU A O 1
ATOM 2049 N N . LEU A 1 260 ? -36.197 1.109 30.228 1.00 96.62 260 LEU A N 1
ATOM 2050 C CA . LEU A 1 260 ? -34.822 1.093 30.739 1.00 96.62 260 LEU A CA 1
ATOM 2051 C C . LEU A 1 260 ? -34.778 1.731 32.135 1.00 96.62 260 LEU A C 1
ATOM 2053 O O . LEU A 1 260 ? -35.597 2.589 32.456 1.00 96.62 260 LEU A O 1
ATOM 2057 N N . SER A 1 261 ? -33.805 1.337 32.957 1.00 94.38 261 SER A N 1
ATOM 2058 C CA . SER A 1 261 ? -33.552 1.973 34.256 1.00 94.38 261 SER A CA 1
ATOM 2059 C C . SER A 1 261 ? -32.978 3.384 34.093 1.00 94.38 261 SER A C 1
ATOM 2061 O O . SER A 1 261 ? -32.120 3.586 33.235 1.00 94.38 261 SER A O 1
ATOM 2063 N N . GLU A 1 262 ? -33.359 4.319 34.966 1.00 95.44 262 GLU A N 1
ATOM 2064 C CA . GLU A 1 262 ? -32.796 5.676 34.974 1.00 95.44 262 GLU A CA 1
ATOM 2065 C C . GLU A 1 262 ? -31.319 5.694 35.404 1.00 95.44 262 GLU A C 1
ATOM 2067 O O . GLU A 1 262 ? -30.910 4.981 36.327 1.00 95.44 262 GLU A O 1
ATOM 2072 N N . THR A 1 263 ? -30.520 6.554 34.767 1.00 96.19 263 THR A N 1
ATOM 2073 C CA . THR A 1 263 ? -29.151 6.876 35.201 1.00 96.19 263 THR A CA 1
ATOM 2074 C C . THR A 1 263 ? -28.951 8.389 35.301 1.00 96.19 263 THR A C 1
ATOM 2076 O O . THR A 1 263 ? -29.689 9.159 34.693 1.00 96.19 263 THR A O 1
ATOM 2079 N N . GLU A 1 264 ? -27.918 8.853 36.018 1.00 94.00 264 GLU A N 1
ATOM 2080 C CA . GLU A 1 264 ? -27.582 10.291 36.076 1.00 94.00 264 GLU A CA 1
ATOM 2081 C C . GLU A 1 264 ? -27.270 10.897 34.696 1.00 94.00 264 GLU A C 1
ATOM 2083 O O . GLU A 1 264 ? -27.440 12.099 34.493 1.00 94.00 264 GLU A O 1
ATOM 2088 N N . ARG A 1 265 ? -26.804 10.082 33.738 1.00 93.12 265 ARG A N 1
ATOM 2089 C CA . ARG A 1 265 ? -26.522 10.527 32.367 1.00 93.12 265 ARG A CA 1
ATOM 2090 C C . ARG A 1 265 ? -27.789 10.588 31.501 1.00 93.12 265 ARG A C 1
ATOM 2092 O O . ARG A 1 265 ? -27.752 11.231 30.449 1.00 93.12 265 ARG A O 1
ATOM 2099 N N . GLY A 1 266 ? -28.872 9.946 31.942 1.00 74.69 266 GLY A N 1
ATOM 2100 C CA . GLY A 1 266 ? -30.017 9.553 31.119 1.00 74.69 266 GLY A CA 1
ATOM 2101 C C . GLY A 1 266 ? -30.111 8.044 30.991 1.00 74.69 266 GLY A C 1
ATOM 2102 O O . GLY A 1 266 ? -29.049 7.398 30.826 1.00 74.69 266 GLY A O 1
#

pLDDT: mean 81.36, std 13.9, range [40.88, 98.19]

Secondary structure (DSSP, 8-state):
--B--B---EEEEEEEEEETTEEEEEEEEEE-SSHHHHHHHHHHHHHTTS-S---EEEEEEE-SEEEEE-BTT---SEEEEEEEEEEEE-TTT--EEEEEEEEEEEESSHHHHHHHHHHHHHHSS---SSPPPPB-SSTT-SSEEEE-SS-EEE-SEEEEEE-S----PPTTEEEEEE--HHHHHH-EEEB-B-TTSPBPSPEEESEEEEPEEE-TT--S--EEEEEE-SS-EEE-TT-EEEEEEEEEPP-------S-PPP-TT-

Solvent-accessible surface area (backbone atoms only — not comparable to full-atom values): 15341 Å² total; per-residue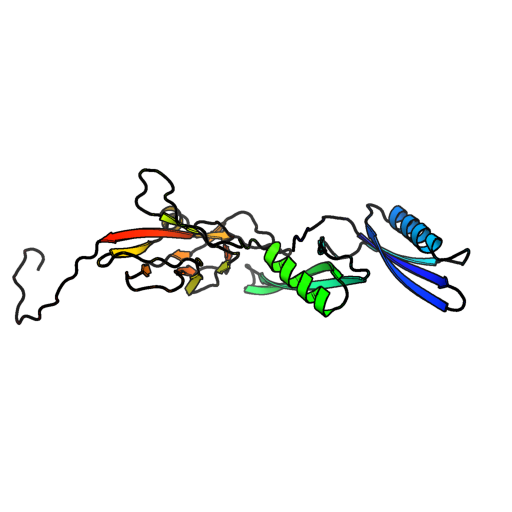 (Å²): 136,68,68,55,82,46,88,58,49,41,28,39,37,31,37,37,36,47,58,89,94,44,82,46,79,49,74,46,80,37,84,43,94,46,73,67,58,38,52,51,53,50,52,55,56,49,54,73,82,37,86,93,52,79,68,41,80,77,45,79,41,76,46,81,41,64,37,41,42,42,52,78,91,56,90,47,93,36,76,42,82,46,73,48,75,48,79,43,71,35,90,89,72,77,40,82,39,76,41,78,39,32,32,39,26,47,18,84,46,74,65,47,33,51,48,52,50,55,49,44,60,42,63,78,40,41,52,50,100,55,54,57,80,66,44,54,91,45,95,85,49,81,40,26,42,35,30,33,23,35,56,39,79,44,50,61,38,83,39,75,46,63,26,71,41,63,56,84,46,60,85,53,29,35,42,36,34,37,57,38,72,64,31,79,73,62,29,28,76,30,22,51,61,50,82,83,64,50,69,44,78,76,44,64,39,57,36,43,51,49,77,43,78,43,54,33,86,43,74,58,70,44,60,50,38,35,40,28,80,38,79,64,35,31,37,53,39,70,42,72,72,33,26,34,33,79,42,81,48,78,91,72,85,86,76,91,70,99,72,80,82,89,47,99,90,96